Protein AF-A0A6A4JL79-F1 (afdb_monomer_lite)

Sequence (214 aa):
MTSKKFQVFIAAEESTDKKTTVVNLKRIRIYDEDVWYHIPEDFQKVSAYHSALAAMGPVKSALNAIKNRGQYRSVKVTVSQVIADTYLDKDENFEFGGVMLEEVVVGTESHPPDPKMAELALCLQRFKPPESVKDILEHFLVEKFSPKNRNVKAWCELFEKESSRFSLTGKGFDNRYHPEASCWNRVIKKATNNTEAESPQSSGEEAKNEQFGH

Foldseek 3Di:
DDWFKKKWKKFFAADPVSPDTFIFTQWMDGPPDPKIWGDPPVQGGCVPHVVVVCPAPQNVVQVVVPDDHGDMDITMDTDDPVSQVQQAPPVGFGDHPNRGTDIDDPPPDPDPQPVVNVVVVVVVLLQDADPDPVSCVVNQPQDDDDPVNLPPVVSVVSNVVSCVSNVVDDDPPDPPPDPDPPVVVVVVVVSVVVVPPDDDDDDDDDDDDDDDDD

Secondary structure (DSSP, 8-state):
---EEEEEEEEEEE-TTSSSEEEEEEEEEETT-S-EEEPPGGG-BHHHH-HHHHTSHHHHHHHHH--STT-EEEEEEEE-HHHHTTTB-TTS-BEETTEEPEEE-TT---PPPPHHHHHHHHHHHHTSPPSSHHHHHHH---PPP-TTS--HHHHHHHHHHHHHHTT--SS-S-GGG-S-HHHHHHHHHHHHHTTSS-PPPP------------

Organism: Apolygus lucorum (NCBI:txid248454)

pLDDT: mean 73.22, std 22.38, range [33.19, 97.94]

Radius of gyration: 32.76 Å; chains: 1; bounding box: 83×74×84 Å

Structure (mmCIF, N/CA/C/O backbone):
data_AF-A0A6A4JL79-F1
#
_entry.id   AF-A0A6A4JL79-F1
#
loop_
_atom_site.group_PDB
_atom_site.id
_atom_site.type_symbol
_atom_site.label_atom_id
_atom_site.label_alt_id
_atom_site.label_comp_id
_atom_site.label_asym_id
_atom_site.label_entity_id
_atom_site.label_seq_id
_atom_site.pdbx_PDB_ins_code
_atom_site.Cartn_x
_atom_site.Cartn_y
_atom_site.Cartn_z
_atom_site.occupancy
_atom_site.B_iso_or_equiv
_atom_site.auth_seq_id
_atom_site.auth_comp_id
_atom_site.auth_asym_id
_atom_site.auth_atom_id
_atom_site.pdbx_PDB_model_num
ATOM 1 N N . MET A 1 1 ? -6.624 -7.684 25.410 1.00 53.09 1 MET A N 1
ATOM 2 C CA . MET A 1 1 ? -6.872 -7.102 24.075 1.00 53.09 1 MET A CA 1
ATOM 3 C C . MET A 1 1 ? -5.645 -7.372 23.235 1.00 53.09 1 MET A C 1
ATOM 5 O O . MET A 1 1 ? -4.561 -6.962 23.633 1.00 53.09 1 MET A O 1
ATOM 9 N N . THR A 1 2 ? -5.793 -8.133 22.158 1.00 65.31 2 THR A N 1
ATOM 10 C CA . THR A 1 2 ? -4.673 -8.519 21.296 1.00 65.31 2 THR A CA 1
ATOM 11 C C . THR A 1 2 ? -4.441 -7.399 20.293 1.00 65.31 2 THR A C 1
ATOM 13 O O . THR A 1 2 ? -5.313 -7.092 19.489 1.00 65.31 2 THR A O 1
ATOM 16 N N . SER A 1 3 ? -3.294 -6.732 20.3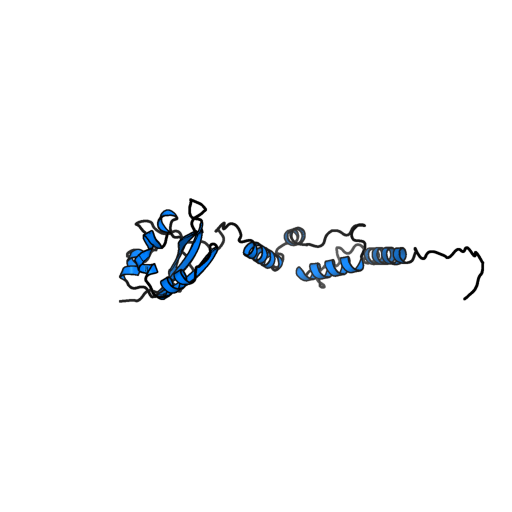67 1.00 80.62 3 SER A N 1
ATOM 17 C CA . SER A 1 3 ? -2.954 -5.667 19.423 1.00 80.62 3 SER A CA 1
ATOM 18 C C . SER A 1 3 ? -2.618 -6.283 18.065 1.00 80.62 3 SER A C 1
ATOM 20 O O . SER A 1 3 ? -1.648 -7.035 17.964 1.00 80.62 3 SER A O 1
ATOM 22 N N . LYS A 1 4 ? -3.384 -5.958 17.019 1.00 91.56 4 LYS A N 1
ATOM 23 C CA . LYS A 1 4 ? -3.090 -6.399 15.648 1.00 91.56 4 LYS A CA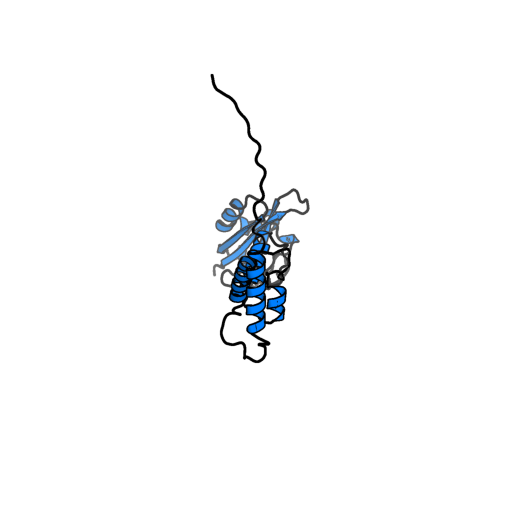 1
ATOM 24 C C . LYS A 1 4 ? -2.115 -5.435 14.971 1.00 91.56 4 LYS A C 1
ATOM 26 O O . LYS A 1 4 ? -2.085 -4.236 15.262 1.00 91.56 4 LYS A O 1
ATOM 31 N N . LYS A 1 5 ? -1.290 -5.962 14.068 1.00 96.00 5 LYS A N 1
ATOM 32 C CA . LYS A 1 5 ? -0.363 -5.177 13.247 1.00 96.00 5 LYS A CA 1
ATOM 33 C C . LYS A 1 5 ? -0.756 -5.318 11.793 1.00 96.00 5 LYS A C 1
ATOM 35 O O . LYS A 1 5 ? -0.761 -6.424 11.263 1.00 96.00 5 LYS A O 1
ATOM 40 N N . PHE A 1 6 ? -1.033 -4.192 11.158 1.00 97.00 6 PHE A N 1
ATOM 41 C CA . PHE A 1 6 ? -1.291 -4.136 9.732 1.00 97.00 6 PHE A CA 1
ATOM 42 C C . PHE A 1 6 ? -0.080 -3.591 8.992 1.00 97.00 6 PHE A C 1
ATOM 44 O O . PHE A 1 6 ? 0.724 -2.818 9.529 1.00 97.00 6 PHE A O 1
ATOM 51 N N . GLN A 1 7 ? 0.019 -3.976 7.729 1.00 97.19 7 GLN A N 1
ATOM 52 C CA . GLN A 1 7 ? 0.833 -3.291 6.748 1.00 97.19 7 GLN A CA 1
ATOM 53 C C . GLN A 1 7 ? -0.076 -2.734 5.663 1.00 97.19 7 GLN A C 1
ATOM 55 O O . GLN A 1 7 ? -0.946 -3.428 5.147 1.00 97.19 7 GLN A O 1
ATOM 60 N N . VAL A 1 8 ? 0.121 -1.462 5.339 1.00 97.06 8 VAL A N 1
ATOM 61 C CA . VAL A 1 8 ? -0.732 -0.723 4.408 1.00 97.06 8 VAL A CA 1
ATOM 62 C C . VAL A 1 8 ? 0.102 -0.129 3.290 1.00 97.06 8 VAL A C 1
ATOM 64 O O . VAL A 1 8 ? 1.198 0.381 3.534 1.00 97.06 8 VAL A O 1
ATOM 67 N N . PHE A 1 9 ? -0.420 -0.185 2.069 1.00 96.50 9 PHE A N 1
ATOM 68 C CA . PHE A 1 9 ? 0.184 0.432 0.897 1.00 96.50 9 PHE A CA 1
ATOM 69 C C . PHE A 1 9 ? -0.630 1.659 0.489 1.00 96.50 9 PHE A C 1
ATOM 71 O O . PHE A 1 9 ? -1.787 1.547 0.078 1.00 96.50 9 PHE A O 1
ATOM 78 N N . ILE A 1 10 ? -0.011 2.832 0.604 1.00 96.19 10 ILE A N 1
ATOM 79 C CA . ILE A 1 10 ? -0.605 4.122 0.246 1.00 96.19 10 ILE A CA 1
ATOM 80 C C . ILE A 1 10 ? 0.137 4.736 -0.940 1.00 96.19 10 ILE A C 1
ATOM 82 O O . ILE A 1 10 ? 1.368 4.748 -0.954 1.00 96.19 10 ILE A O 1
ATOM 86 N N . ALA A 1 11 ? -0.594 5.274 -1.912 1.00 94.81 11 ALA A N 1
ATOM 87 C CA . ALA A 1 11 ? -0.035 5.862 -3.128 1.00 94.81 11 ALA A CA 1
ATOM 88 C C . ALA A 1 11 ? -0.729 7.179 -3.491 1.00 94.81 11 ALA A C 1
ATOM 90 O O . ALA A 1 11 ? -1.933 7.326 -3.299 1.00 94.81 11 ALA A O 1
ATOM 91 N N . ALA A 1 12 ? 0.037 8.142 -4.006 1.00 92.62 12 ALA A N 1
ATOM 92 C CA . ALA A 1 12 ? -0.493 9.360 -4.607 1.00 92.62 12 ALA A CA 1
ATOM 93 C C . ALA A 1 12 ? -0.722 9.161 -6.108 1.00 92.62 12 ALA A C 1
ATOM 95 O O . ALA A 1 12 ? 0.235 9.016 -6.869 1.00 92.62 12 ALA A O 1
ATOM 96 N N . GLU A 1 13 ? -1.977 9.219 -6.535 1.00 89.31 13 GLU A N 1
ATOM 97 C CA . GLU A 1 13 ? -2.413 8.946 -7.906 1.00 89.31 13 GLU A CA 1
ATOM 98 C C . GLU A 1 13 ? -3.205 10.123 -8.486 1.00 89.31 13 GLU A C 1
ATOM 100 O O . GLU A 1 13 ? -3.527 11.100 -7.798 1.00 89.31 13 GLU A O 1
ATOM 105 N N . GLU A 1 14 ? -3.482 10.056 -9.787 1.00 85.94 14 GLU A N 1
ATOM 106 C CA . GLU A 1 14 ? -4.381 11.006 -10.436 1.00 85.94 14 GLU A CA 1
ATOM 107 C C . GLU A 1 14 ? -5.805 10.799 -9.933 1.00 85.94 14 GLU A C 1
ATOM 109 O O . GLU A 1 14 ? -6.279 9.673 -9.802 1.00 85.94 14 GLU A O 1
ATOM 114 N N . SER A 1 15 ? -6.501 11.900 -9.674 1.00 79.94 15 SER A N 1
ATOM 115 C CA . SER A 1 15 ? -7.950 11.861 -9.539 1.00 79.94 15 SER A CA 1
ATOM 116 C C . SER A 1 15 ? -8.603 11.700 -10.920 1.00 79.94 15 SER A C 1
ATOM 118 O O . SER A 1 15 ? -7.964 11.903 -11.955 1.00 79.94 15 SER A O 1
ATOM 120 N N . THR A 1 16 ? -9.900 11.393 -10.950 1.00 77.31 16 THR A N 1
ATOM 121 C CA . THR A 1 16 ? -10.698 11.299 -12.185 1.00 77.31 16 THR A CA 1
ATOM 122 C C . THR A 1 16 ? -10.633 12.566 -13.051 1.00 77.31 16 THR A C 1
ATOM 124 O O . THR A 1 16 ? -10.730 12.484 -14.274 1.00 77.31 16 THR A O 1
ATOM 127 N N . ASP A 1 17 ? -10.395 13.735 -12.448 1.00 77.75 17 ASP A N 1
ATOM 128 C CA . ASP A 1 17 ? -10.217 15.017 -13.146 1.00 77.75 17 ASP A CA 1
ATOM 129 C C . ASP A 1 17 ? -8.820 15.222 -13.781 1.00 77.75 17 ASP A C 1
ATOM 131 O O . ASP A 1 17 ? -8.584 16.263 -14.401 1.00 77.75 17 ASP A O 1
ATOM 135 N N . LYS A 1 18 ? -7.885 14.267 -13.613 1.00 74.75 18 LYS A N 1
ATOM 136 C CA . LYS A 1 18 ? -6.460 14.259 -14.033 1.00 74.75 18 LYS A CA 1
ATOM 137 C C . LYS A 1 18 ? -5.584 15.404 -13.495 1.00 74.75 18 LYS A C 1
ATOM 139 O O . LYS A 1 18 ? -4.351 15.325 -13.516 1.00 74.75 18 LYS A O 1
ATOM 144 N N . LYS A 1 19 ? -6.188 16.468 -12.970 1.00 73.75 19 LYS A N 1
ATOM 145 C CA . LYS A 1 19 ? -5.522 17.671 -12.452 1.00 73.75 19 LYS A CA 1
ATOM 146 C C . LYS A 1 19 ? -5.175 17.527 -10.980 1.00 73.75 19 LYS A C 1
ATOM 148 O O . LYS A 1 19 ? -4.090 17.921 -10.562 1.00 73.75 19 LYS A O 1
ATOM 153 N N . THR A 1 20 ? -6.064 16.921 -10.210 1.00 83.44 20 THR A N 1
ATOM 154 C CA . THR A 1 20 ? -5.888 16.738 -8.776 1.00 83.44 20 THR A CA 1
ATOM 155 C C . THR A 1 20 ? -5.069 15.483 -8.498 1.00 83.44 20 THR A C 1
ATOM 157 O O . THR A 1 20 ? -5.253 14.446 -9.132 1.00 83.44 20 THR A O 1
ATOM 160 N N . THR A 1 21 ? -4.144 15.569 -7.544 1.00 87.94 21 THR A N 1
ATOM 161 C CA . THR A 1 21 ? -3.464 14.392 -6.989 1.00 87.94 21 THR A CA 1
ATOM 162 C C . THR A 1 21 ? -4.183 13.981 -5.713 1.00 87.94 21 THR A C 1
ATOM 164 O O . THR A 1 21 ? -4.378 14.808 -4.822 1.00 87.94 21 THR A O 1
ATOM 167 N N . VAL A 1 22 ? -4.580 12.715 -5.622 1.00 92.56 22 VAL A N 1
ATOM 168 C CA . VAL A 1 22 ? -5.253 12.142 -4.450 1.00 92.56 22 VAL A CA 1
ATOM 169 C C . VAL A 1 22 ? -4.388 11.056 -3.833 1.00 92.56 22 VAL A C 1
ATOM 171 O O . VAL A 1 22 ? -3.650 10.375 -4.537 1.00 92.56 22 VAL A O 1
ATOM 174 N N . VAL A 1 23 ? -4.454 10.907 -2.510 1.00 95.50 23 VAL A N 1
ATOM 175 C CA . VAL A 1 23 ? -3.767 9.819 -1.810 1.00 95.50 23 VAL A CA 1
ATOM 176 C C . VAL A 1 23 ? -4.764 8.710 -1.512 1.00 95.50 23 VAL A C 1
ATOM 178 O O . VAL A 1 23 ? -5.787 8.941 -0.860 1.00 95.50 23 VAL A O 1
ATOM 181 N N . ASN A 1 24 ? -4.426 7.516 -1.981 1.00 96.06 24 ASN A N 1
ATOM 182 C CA . ASN A 1 24 ? -5.251 6.323 -1.960 1.00 96.06 24 ASN A CA 1
ATOM 183 C C . ASN A 1 24 ? -4.598 5.246 -1.089 1.00 96.06 24 ASN A C 1
ATOM 185 O O . ASN A 1 24 ? -3.384 5.042 -1.152 1.00 96.06 24 ASN A O 1
ATOM 189 N N . LEU A 1 25 ? -5.397 4.548 -0.285 1.00 97.06 25 LEU A N 1
ATOM 190 C CA . LEU A 1 25 ? -5.034 3.271 0.314 1.00 97.06 25 LEU A CA 1
ATOM 191 C C . LEU A 1 25 ? -5.371 2.199 -0.719 1.00 97.06 25 LEU A C 1
ATOM 193 O O . LEU A 1 25 ? -6.540 1.964 -0.994 1.00 97.06 25 LEU A O 1
ATOM 197 N N . LYS A 1 26 ? -4.355 1.589 -1.331 1.00 95.56 26 LYS A N 1
ATOM 198 C CA . LYS A 1 26 ? -4.575 0.607 -2.407 1.00 95.56 26 LYS A CA 1
ATOM 199 C C . LYS A 1 26 ? -4.745 -0.793 -1.849 1.00 95.56 26 LYS A C 1
ATOM 201 O O . LYS A 1 26 ? -5.554 -1.565 -2.347 1.00 95.56 26 LYS A O 1
ATOM 206 N N . ARG A 1 27 ? -3.925 -1.132 -0.850 1.00 95.44 27 ARG A N 1
ATOM 207 C CA . ARG A 1 27 ? -3.841 -2.491 -0.318 1.00 95.44 27 ARG A CA 1
ATOM 208 C C . ARG A 1 27 ? -3.580 -2.498 1.176 1.00 95.44 27 ARG A C 1
ATOM 210 O O . ARG A 1 27 ? -2.914 -1.603 1.711 1.00 95.44 27 ARG A O 1
ATOM 217 N N . ILE A 1 28 ? -4.057 -3.549 1.820 1.00 96.88 28 ILE A N 1
ATOM 218 C CA . ILE A 1 28 ? -3.882 -3.811 3.244 1.00 96.88 28 ILE A CA 1
ATOM 219 C C . ILE A 1 28 ? -3.562 -5.289 3.465 1.00 96.88 28 ILE A C 1
ATOM 221 O O . ILE A 1 28 ? -3.950 -6.138 2.667 1.00 96.88 28 ILE A O 1
ATOM 225 N N . ARG A 1 29 ? -2.819 -5.586 4.528 1.00 94.81 29 ARG A N 1
ATOM 226 C CA . ARG A 1 29 ? -2.600 -6.947 5.014 1.00 94.81 29 ARG A CA 1
ATOM 227 C C . ARG A 1 29 ? -2.322 -6.976 6.505 1.00 94.81 29 ARG A C 1
ATOM 229 O O . ARG A 1 29 ? -1.938 -5.957 7.093 1.00 94.81 29 ARG A O 1
ATOM 236 N N . ILE A 1 30 ? -2.409 -8.162 7.093 1.00 94.06 30 ILE A N 1
ATOM 237 C CA . ILE A 1 30 ? -1.772 -8.447 8.377 1.00 94.06 30 ILE A CA 1
ATOM 238 C C . ILE A 1 30 ? -0.253 -8.480 8.153 1.00 94.06 30 ILE A C 1
ATOM 240 O O . ILE A 1 30 ? 0.238 -8.981 7.148 1.00 94.06 30 ILE A O 1
ATOM 244 N N . TYR A 1 31 ? 0.506 -7.849 9.051 1.00 89.81 31 TYR A N 1
ATOM 245 C CA . TYR A 1 31 ? 1.923 -7.542 8.820 1.00 89.81 31 TYR A CA 1
ATOM 246 C C . TYR A 1 31 ? 2.807 -8.776 8.553 1.00 89.81 31 TYR A C 1
ATOM 248 O O . TYR A 1 31 ? 3.712 -8.690 7.722 1.00 89.81 31 TYR A O 1
ATOM 256 N N . ASP A 1 32 ? 2.535 -9.885 9.239 1.00 85.69 32 ASP A N 1
ATOM 257 C CA . ASP A 1 32 ? 3.320 -11.124 9.160 1.00 85.69 32 ASP A CA 1
ATOM 258 C C . ASP A 1 32 ? 2.736 -12.145 8.161 1.00 85.69 32 ASP A C 1
ATOM 260 O O . ASP A 1 32 ? 3.210 -13.275 8.089 1.00 85.69 32 ASP A O 1
ATOM 264 N N . GLU A 1 33 ? 1.730 -11.748 7.377 1.00 87.00 33 GLU A N 1
ATOM 265 C CA . GLU A 1 33 ? 1.129 -12.577 6.330 1.00 87.00 33 GLU A CA 1
ATOM 266 C C . GLU A 1 33 ? 1.598 -12.147 4.937 1.00 87.00 33 GLU A C 1
ATOM 268 O O . GLU A 1 33 ? 1.904 -10.978 4.673 1.00 87.00 33 GLU A O 1
ATOM 273 N N . ASP A 1 34 ? 1.639 -13.104 4.012 1.00 83.50 34 ASP A N 1
ATOM 274 C CA . ASP A 1 34 ? 2.090 -12.860 2.640 1.00 83.50 34 ASP A CA 1
ATOM 275 C C . ASP A 1 34 ? 0.973 -12.355 1.719 1.00 83.50 34 ASP A C 1
ATOM 277 O O . ASP A 1 34 ? 1.253 -11.738 0.688 1.00 83.50 34 ASP A O 1
ATOM 281 N N . VAL A 1 35 ? -0.285 -12.550 2.116 1.00 88.38 35 VAL A N 1
ATOM 282 C CA . VAL A 1 35 ? -1.461 -12.193 1.320 1.00 88.38 35 VAL A CA 1
ATOM 283 C C . VAL A 1 35 ? -1.773 -10.708 1.479 1.00 88.38 35 VAL A C 1
ATOM 285 O O . VAL A 1 35 ? -1.862 -10.182 2.587 1.00 88.38 35 VAL A O 1
ATOM 288 N N . TRP A 1 36 ? -1.929 -10.017 0.353 1.00 93.25 36 TRP A N 1
ATOM 289 C CA . TRP A 1 36 ? -2.421 -8.643 0.304 1.00 93.25 36 TRP A CA 1
ATOM 290 C C . TRP A 1 36 ? -3.872 -8.629 -0.140 1.00 93.25 36 TRP A C 1
ATOM 292 O O . TRP A 1 36 ? -4.261 -9.446 -0.961 1.00 93.25 36 TRP A O 1
ATOM 302 N N . TYR A 1 37 ? -4.631 -7.651 0.335 1.00 95.31 37 TYR A N 1
ATOM 303 C CA . TYR A 1 37 ? -6.025 -7.460 -0.039 1.00 95.31 37 TYR A CA 1
ATOM 304 C C . TYR A 1 37 ? -6.212 -6.098 -0.696 1.00 95.31 37 TYR A C 1
ATOM 306 O O . TYR A 1 37 ? -5.662 -5.095 -0.223 1.00 95.31 37 TYR A O 1
ATOM 314 N N . HIS A 1 38 ? -6.961 -6.062 -1.795 1.00 95.44 38 HIS A N 1
ATOM 315 C CA . HIS A 1 38 ? -7.230 -4.849 -2.558 1.00 95.44 38 HIS A CA 1
ATOM 316 C C . HIS A 1 38 ? -8.377 -4.046 -1.927 1.00 95.44 38 HIS A C 1
ATOM 318 O O . HIS A 1 38 ? -9.445 -4.583 -1.643 1.00 95.44 38 HIS A O 1
ATOM 324 N N . ILE A 1 39 ? -8.178 -2.738 -1.732 1.00 95.69 39 ILE A N 1
ATOM 325 C CA . ILE A 1 39 ? -9.256 -1.831 -1.312 1.00 95.69 39 ILE A CA 1
ATOM 326 C C . ILE A 1 39 ? -10.089 -1.461 -2.550 1.00 95.69 39 ILE A C 1
ATOM 328 O O . ILE A 1 39 ? -9.499 -0.978 -3.519 1.00 95.69 39 ILE A O 1
A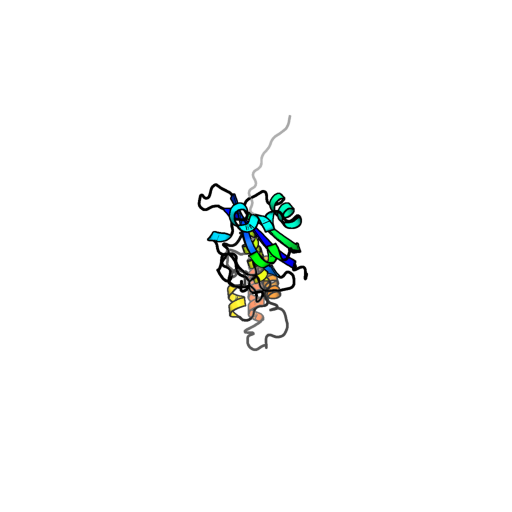TOM 332 N N . PRO A 1 40 ? -11.427 -1.623 -2.561 1.00 93.19 40 PRO A N 1
ATOM 333 C CA . PRO A 1 40 ? -12.240 -1.337 -3.743 1.00 93.19 40 PRO A CA 1
ATOM 334 C C . PRO A 1 40 ? -12.092 0.126 -4.170 1.00 93.19 40 PRO A C 1
ATOM 336 O O . PRO A 1 40 ? -11.982 0.998 -3.308 1.00 93.19 40 PRO A O 1
ATOM 339 N N . GLU A 1 41 ? -12.082 0.399 -5.480 1.00 90.56 41 GLU A N 1
ATOM 340 C CA . GLU A 1 41 ? -11.757 1.726 -6.042 1.00 90.56 41 GLU A CA 1
ATOM 341 C C . GLU A 1 41 ? -12.566 2.865 -5.407 1.00 90.56 41 GLU A C 1
ATOM 343 O O . GLU A 1 41 ? -11.996 3.890 -5.024 1.00 90.56 41 GLU A O 1
ATOM 348 N N . ASP A 1 42 ? -13.862 2.633 -5.193 1.00 90.88 42 ASP A N 1
ATOM 349 C CA . ASP A 1 42 ? -14.793 3.589 -4.587 1.00 90.88 42 ASP A CA 1
ATOM 350 C C . ASP A 1 42 ? -14.434 3.967 -3.144 1.00 90.88 42 ASP A C 1
ATOM 352 O O . ASP A 1 42 ? -14.844 5.019 -2.659 1.00 90.88 42 ASP A O 1
ATOM 356 N N . PHE A 1 43 ? -13.637 3.142 -2.461 1.00 94.12 43 PHE A N 1
ATOM 357 C CA . PHE A 1 43 ? -13.264 3.318 -1.062 1.00 94.12 43 PHE A CA 1
ATOM 358 C C . PHE A 1 43 ? -11.798 3.699 -0.851 1.00 94.12 43 PHE A C 1
ATOM 360 O O . PHE A 1 43 ? -11.417 3.988 0.275 1.00 94.12 43 PHE A O 1
ATOM 367 N N . GLN A 1 44 ? -10.964 3.779 -1.893 1.00 95.06 44 GLN A N 1
ATOM 368 C CA . GLN A 1 44 ? -9.513 3.955 -1.711 1.00 95.06 44 GLN A CA 1
ATOM 369 C C . GLN A 1 44 ? -9.109 5.316 -1.128 1.00 95.06 44 GLN A C 1
ATOM 371 O O . GLN A 1 44 ? -8.050 5.445 -0.506 1.00 95.06 44 GLN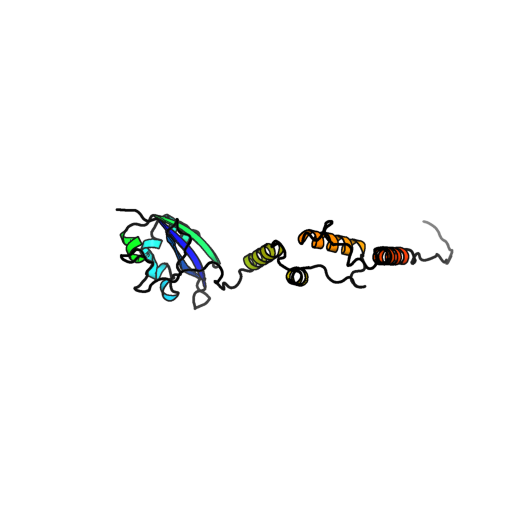 A O 1
ATOM 376 N N . LYS A 1 45 ? -9.905 6.369 -1.347 1.00 95.38 45 LYS A N 1
ATOM 377 C CA . LYS A 1 45 ? -9.511 7.744 -1.010 1.00 95.38 45 LYS A CA 1
ATOM 378 C C . LYS A 1 45 ? -9.325 7.915 0.500 1.00 95.38 45 LYS A C 1
ATOM 380 O O . LYS A 1 45 ? -10.293 7.997 1.260 1.00 95.38 45 LYS A O 1
ATOM 385 N N . VAL A 1 46 ? -8.073 8.090 0.935 1.00 96.25 46 VAL A N 1
ATOM 386 C CA . VAL A 1 46 ? -7.698 8.112 2.363 1.00 96.25 46 VAL A CA 1
ATOM 387 C C . VAL A 1 46 ? -8.460 9.179 3.141 1.00 96.25 46 VAL A C 1
ATOM 389 O O . VAL A 1 46 ? -8.947 8.918 4.238 1.00 96.25 46 VAL A O 1
ATOM 392 N N . SER A 1 47 ? -8.595 10.376 2.565 1.00 94.00 47 SER A N 1
ATOM 393 C CA . SER A 1 47 ? -9.261 11.503 3.223 1.00 94.00 47 SER A CA 1
ATOM 394 C C . SER A 1 47 ? -10.761 11.291 3.439 1.00 94.00 47 SER A C 1
ATOM 396 O O . SER A 1 47 ? -11.339 11.982 4.270 1.00 94.00 47 SER A O 1
ATOM 398 N N . ALA A 1 48 ? -11.393 10.409 2.659 1.00 94.56 48 ALA A N 1
ATOM 399 C CA . ALA A 1 48 ? -12.832 10.167 2.711 1.00 94.56 48 ALA A CA 1
ATOM 400 C C . ALA A 1 48 ? -13.173 8.946 3.577 1.00 94.56 48 ALA A C 1
ATOM 402 O O . ALA A 1 48 ? -14.088 9.025 4.389 1.00 94.56 48 ALA A O 1
ATOM 403 N N . TYR A 1 49 ? -12.412 7.855 3.446 1.00 96.62 49 TYR A N 1
ATOM 404 C CA . TYR A 1 49 ? -12.809 6.554 3.999 1.00 96.62 49 TYR A CA 1
ATOM 405 C C . TYR A 1 49 ? -11.901 6.035 5.116 1.00 96.62 49 TYR A C 1
ATOM 407 O O . TYR A 1 49 ? -12.338 5.251 5.952 1.00 96.62 49 TYR A O 1
ATOM 415 N N . HIS A 1 50 ? -10.650 6.498 5.197 1.00 96.88 50 HIS A N 1
ATOM 416 C CA . HIS A 1 50 ? -9.640 5.905 6.082 1.00 96.88 50 HIS A CA 1
ATOM 417 C C . HIS A 1 50 ? -9.108 6.893 7.131 1.00 96.88 50 HIS A C 1
ATOM 419 O O . HIS A 1 50 ? -7.942 6.830 7.519 1.00 96.88 50 HIS A O 1
ATOM 425 N N . SER A 1 51 ? -9.951 7.814 7.611 1.00 95.19 51 SER A N 1
ATOM 426 C CA . SER A 1 51 ? -9.556 8.909 8.514 1.00 95.19 51 SER A CA 1
ATOM 427 C C . SER A 1 51 ? -8.960 8.428 9.846 1.00 95.19 51 SER A C 1
ATOM 429 O O . SER A 1 51 ? -7.937 8.956 10.286 1.00 95.19 51 SER A O 1
ATOM 431 N N . ALA A 1 52 ? -9.540 7.390 10.457 1.00 95.44 52 ALA A N 1
ATOM 432 C CA . ALA A 1 52 ? -9.040 6.808 11.704 1.00 95.44 52 ALA A CA 1
ATOM 433 C C . ALA A 1 52 ? -7.635 6.205 11.534 1.00 95.44 52 ALA A C 1
ATOM 435 O O . ALA A 1 52 ? -6.741 6.453 12.343 1.00 95.44 52 ALA A O 1
ATOM 436 N N . LEU A 1 53 ? -7.412 5.478 10.435 1.00 96.56 53 LEU A N 1
ATOM 437 C CA . LEU A 1 53 ? -6.106 4.921 10.087 1.00 96.56 53 LEU A CA 1
ATOM 438 C C . LEU A 1 53 ? -5.103 6.033 9.731 1.00 96.56 53 LEU A C 1
ATOM 440 O O . LEU A 1 53 ? -3.953 5.984 10.160 1.00 96.56 53 LEU A O 1
ATOM 444 N N . ALA A 1 54 ? -5.538 7.066 9.005 1.00 96.69 54 ALA A N 1
ATOM 445 C CA . ALA A 1 54 ? -4.720 8.213 8.610 1.00 96.69 54 ALA A CA 1
ATOM 446 C C . ALA A 1 54 ? -4.224 9.047 9.802 1.00 96.69 54 ALA A C 1
ATOM 448 O O . ALA A 1 54 ? -3.156 9.658 9.729 1.00 96.69 54 ALA A O 1
ATOM 449 N N . ALA A 1 55 ? -4.975 9.066 10.904 1.00 96.44 55 ALA A N 1
ATOM 450 C CA . ALA A 1 55 ? -4.595 9.762 12.129 1.00 96.44 55 ALA A CA 1
ATOM 451 C C . ALA A 1 55 ? -3.468 9.055 12.907 1.00 96.44 55 ALA A C 1
ATOM 453 O O . ALA A 1 55 ? -2.812 9.686 13.741 1.00 96.44 55 ALA A O 1
ATOM 454 N N . MET A 1 56 ? -3.205 7.774 12.626 1.00 96.69 56 MET A N 1
ATOM 455 C CA . MET A 1 56 ? -2.164 6.991 13.295 1.00 96.69 56 MET A CA 1
ATOM 456 C C . MET A 1 56 ? -0.774 7.551 12.985 1.00 96.69 56 MET A C 1
ATOM 458 O O . MET A 1 56 ? -0.448 7.791 11.827 1.00 96.69 56 MET A O 1
ATOM 462 N N . GLY A 1 57 ? 0.084 7.702 13.999 1.00 97.56 57 GLY A N 1
ATOM 463 C CA . GLY A 1 57 ? 1.403 8.344 13.871 1.00 97.56 57 GLY A CA 1
ATOM 464 C C . GLY A 1 57 ? 2.247 7.884 12.665 1.00 97.56 57 GLY A C 1
ATOM 465 O O . GLY A 1 57 ? 2.654 8.737 11.871 1.00 97.56 57 GLY A O 1
ATOM 466 N N . PRO A 1 58 ? 2.477 6.568 12.468 1.00 97.19 58 PRO A N 1
ATOM 467 C CA . PRO A 1 58 ? 3.227 6.062 11.315 1.00 97.19 58 PRO A CA 1
ATOM 468 C C . PRO A 1 58 ? 2.573 6.395 9.968 1.00 97.19 58 PRO A C 1
ATOM 470 O O . PRO A 1 58 ? 3.259 6.806 9.033 1.00 97.19 58 PRO A O 1
ATOM 473 N N . VAL A 1 59 ? 1.246 6.264 9.876 1.00 97.56 59 VAL A N 1
ATOM 474 C CA . VAL A 1 59 ? 0.484 6.529 8.645 1.00 97.56 59 VAL A CA 1
ATOM 475 C C . VAL A 1 59 ? 0.471 8.026 8.348 1.00 97.56 59 VAL A C 1
ATOM 477 O O . VAL A 1 59 ? 0.802 8.428 7.239 1.00 97.56 59 VAL A O 1
ATOM 480 N N . LYS A 1 60 ? 0.210 8.868 9.351 1.00 97.81 60 LYS A N 1
ATOM 481 C CA . LYS A 1 60 ? 0.278 10.331 9.257 1.00 97.81 60 LYS A CA 1
ATOM 482 C C . LYS A 1 60 ? 1.651 10.811 8.789 1.00 97.81 60 LYS A C 1
ATOM 484 O O . LYS A 1 60 ? 1.740 11.678 7.924 1.00 97.81 60 LYS A O 1
ATOM 489 N N . SER A 1 61 ? 2.725 10.238 9.332 1.00 97.94 61 SER A N 1
ATOM 490 C CA . SER A 1 61 ? 4.095 10.536 8.900 1.00 97.94 61 SER A CA 1
ATOM 491 C C . SER A 1 61 ? 4.316 10.166 7.429 1.00 97.94 61 SER A C 1
ATOM 493 O O . SER A 1 61 ? 4.847 10.963 6.656 1.00 97.94 61 SER A O 1
ATOM 495 N N . ALA A 1 62 ? 3.838 8.993 7.010 1.00 96.88 62 ALA A N 1
ATOM 496 C CA . ALA A 1 62 ? 3.941 8.549 5.627 1.00 96.88 62 ALA A CA 1
ATOM 497 C C . ALA A 1 62 ? 3.125 9.422 4.659 1.00 96.88 62 ALA A C 1
ATOM 499 O O . ALA A 1 62 ? 3.647 9.802 3.613 1.00 96.88 62 ALA A O 1
ATOM 500 N N . LEU A 1 63 ? 1.901 9.811 5.030 1.00 96.62 63 LEU A N 1
ATOM 501 C CA . LEU A 1 63 ? 1.078 10.763 4.278 1.00 96.62 63 LEU A CA 1
ATOM 502 C C . LEU A 1 63 ? 1.788 12.112 4.131 1.00 96.62 63 LEU A C 1
ATOM 504 O O . LEU A 1 63 ? 1.857 12.659 3.036 1.00 96.62 63 LEU A O 1
ATOM 508 N N . ASN A 1 64 ? 2.402 12.613 5.205 1.00 96.56 64 ASN A N 1
ATOM 509 C CA . ASN A 1 64 ? 3.188 13.842 5.153 1.00 96.56 64 ASN A CA 1
ATOM 510 C C . ASN A 1 64 ? 4.425 13.720 4.252 1.00 96.56 64 ASN A C 1
ATOM 512 O O . ASN A 1 64 ? 4.862 14.730 3.704 1.00 96.56 64 ASN A O 1
ATOM 516 N N . ALA A 1 65 ? 5.002 12.527 4.104 1.00 94.69 65 ALA A N 1
ATOM 517 C CA . ALA A 1 65 ? 6.169 12.280 3.258 1.00 94.69 65 ALA A CA 1
ATOM 518 C C . ALA A 1 65 ? 5.825 12.110 1.765 1.00 94.69 65 ALA A C 1
ATOM 520 O O . ALA A 1 65 ? 6.720 12.224 0.925 1.00 94.69 65 ALA A O 1
ATOM 521 N N . ILE A 1 66 ? 4.563 11.837 1.430 1.00 92.69 66 ILE A N 1
ATOM 522 C CA . ILE A 1 66 ? 4.066 11.776 0.054 1.00 92.69 66 ILE A CA 1
ATOM 523 C C . ILE A 1 66 ? 3.749 13.207 -0.391 1.00 92.69 66 ILE A C 1
ATOM 525 O O . ILE A 1 66 ? 2.782 13.818 0.055 1.00 92.69 66 ILE A O 1
ATOM 529 N N . LYS A 1 67 ? 4.609 13.770 -1.241 1.00 88.81 67 LYS A N 1
ATOM 530 C CA . LYS A 1 67 ? 4.489 15.151 -1.739 1.00 88.81 67 LYS A CA 1
ATOM 531 C C . LYS A 1 67 ? 4.062 15.222 -3.196 1.00 88.81 67 LYS A C 1
ATOM 533 O O . LYS A 1 67 ? 3.389 16.170 -3.583 1.00 88.81 67 LYS A O 1
ATOM 538 N N . ASN A 1 68 ? 4.449 14.222 -3.983 1.00 87.75 68 ASN A N 1
ATOM 539 C CA . ASN A 1 68 ? 4.271 14.224 -5.429 1.00 87.75 68 ASN A CA 1
ATOM 540 C C . ASN A 1 68 ? 3.462 13.012 -5.889 1.00 87.75 68 ASN A C 1
ATOM 542 O O . ASN A 1 68 ? 3.522 11.939 -5.285 1.00 87.75 68 ASN A O 1
ATOM 546 N N . ARG A 1 69 ? 2.761 13.186 -7.010 1.00 88.88 69 ARG A N 1
ATOM 547 C CA . ARG A 1 69 ? 2.115 12.104 -7.763 1.00 88.88 69 ARG A CA 1
ATOM 548 C C . ARG A 1 69 ? 3.129 11.004 -8.100 1.00 88.88 69 ARG A C 1
ATOM 550 O O . ARG A 1 69 ? 4.292 11.298 -8.374 1.00 88.88 69 ARG A O 1
ATOM 557 N N . GLY A 1 70 ? 2.691 9.750 -8.044 1.00 85.50 70 GLY A N 1
ATOM 558 C CA . GLY A 1 70 ? 3.522 8.563 -8.253 1.00 85.50 70 GLY A CA 1
ATOM 559 C C . GLY A 1 70 ? 4.331 8.132 -7.025 1.00 85.50 70 GLY A C 1
ATOM 560 O O . GLY A 1 70 ? 4.921 7.055 -7.026 1.00 85.50 70 GLY A O 1
ATOM 561 N N . GLN A 1 71 ? 4.365 8.927 -5.950 1.00 90.69 71 GLN A N 1
ATOM 562 C CA . GLN A 1 71 ? 5.001 8.496 -4.706 1.00 90.69 71 GLN A CA 1
ATOM 563 C C . GLN A 1 71 ? 4.079 7.576 -3.908 1.00 90.69 71 GLN A C 1
ATOM 565 O O . GLN A 1 71 ? 2.878 7.812 -3.801 1.00 90.69 71 GLN A O 1
ATOM 570 N N . TYR A 1 72 ? 4.676 6.573 -3.272 1.00 95.69 72 TYR A N 1
ATOM 571 C CA . TYR A 1 72 ? 3.971 5.617 -2.425 1.00 95.69 72 TYR A CA 1
ATOM 572 C C . TYR A 1 72 ? 4.756 5.314 -1.150 1.00 95.69 72 TYR A C 1
ATOM 574 O O . TYR A 1 72 ? 5.962 5.569 -1.061 1.00 95.69 72 TYR A O 1
ATOM 582 N N . ARG A 1 73 ? 4.083 4.760 -0.143 1.00 95.50 73 ARG A N 1
ATOM 583 C CA . ARG A 1 73 ? 4.706 4.229 1.072 1.00 95.50 73 ARG A CA 1
ATOM 584 C C . ARG A 1 73 ? 4.025 2.932 1.478 1.00 95.50 73 ARG A C 1
ATOM 586 O O . ARG A 1 73 ? 2.806 2.817 1.437 1.00 95.50 73 ARG A O 1
ATOM 593 N N . SER A 1 74 ? 4.841 1.990 1.933 1.00 94.88 74 SER A N 1
ATOM 594 C CA . SER A 1 74 ? 4.381 0.810 2.652 1.00 94.88 74 SER A CA 1
ATOM 595 C C . SER A 1 74 ? 4.642 1.028 4.139 1.00 94.88 74 SER A C 1
ATOM 597 O O . SER A 1 74 ? 5.796 1.170 4.547 1.00 94.88 74 SER A O 1
ATOM 599 N N . VAL A 1 75 ? 3.587 1.072 4.945 1.00 95.88 75 VAL A N 1
ATOM 600 C CA . VAL A 1 75 ? 3.651 1.471 6.356 1.00 95.88 75 VAL A CA 1
ATOM 601 C C . VAL A 1 75 ? 3.220 0.315 7.236 1.00 95.88 75 VAL A C 1
ATOM 603 O O . VAL A 1 75 ? 2.177 -0.286 7.006 1.00 95.88 75 VAL A O 1
ATOM 606 N N . LYS A 1 76 ? 4.012 0.029 8.266 1.00 97.50 76 LYS A N 1
ATOM 607 C CA . LYS A 1 76 ? 3.662 -0.920 9.325 1.00 97.50 76 LYS A CA 1
ATOM 608 C C . LYS A 1 76 ? 3.031 -0.137 10.467 1.00 97.50 76 LYS A C 1
ATOM 610 O O . LYS A 1 76 ? 3.592 0.874 10.896 1.00 97.50 76 LYS A O 1
ATOM 615 N N . VAL A 1 77 ? 1.880 -0.581 10.953 1.00 96.69 77 VAL A N 1
ATOM 616 C CA . VAL A 1 77 ? 1.144 0.117 12.007 1.00 96.69 77 VAL A CA 1
ATOM 617 C C . VAL A 1 77 ? 0.475 -0.882 12.942 1.00 96.69 77 VAL A C 1
ATOM 619 O O . VAL A 1 77 ? -0.219 -1.797 12.511 1.00 96.69 77 VAL A O 1
ATOM 622 N N . THR A 1 78 ? 0.690 -0.703 14.242 1.00 97.19 78 THR A N 1
ATOM 623 C CA . THR A 1 78 ? -0.092 -1.396 15.270 1.00 97.19 78 THR A CA 1
ATOM 624 C C . THR A 1 78 ? -1.426 -0.677 15.409 1.00 97.19 78 THR A C 1
ATOM 626 O O . THR A 1 78 ? -1.436 0.523 15.686 1.00 97.19 78 THR A O 1
ATOM 629 N N . VAL A 1 79 ? -2.532 -1.387 15.211 1.00 95.25 79 VAL A N 1
ATOM 630 C CA . VAL A 1 79 ? -3.888 -0.827 15.250 1.00 95.25 79 VAL A CA 1
ATOM 631 C C . VAL A 1 79 ? -4.596 -1.199 16.551 1.00 95.25 79 VAL A C 1
ATOM 633 O O . VAL A 1 79 ? -4.327 -2.242 17.151 1.00 95.25 79 VAL A O 1
ATOM 636 N N . SER A 1 80 ? -5.491 -0.323 17.011 1.00 94.06 80 SER A N 1
ATOM 637 C CA . SER A 1 80 ? -6.428 -0.657 18.086 1.00 94.06 80 SER A CA 1
ATOM 638 C C . SER A 1 80 ? -7.512 -1.602 17.566 1.00 94.06 80 SER A C 1
ATOM 640 O O . SER A 1 80 ? -7.745 -1.661 16.359 1.00 94.06 80 SER A O 1
ATOM 642 N N . GLN A 1 81 ? -8.215 -2.287 18.473 1.00 91.81 81 GLN A N 1
ATOM 643 C CA . GLN A 1 81 ? -9.330 -3.161 18.095 1.00 91.81 81 GLN A CA 1
ATOM 644 C C . GLN A 1 81 ? -10.390 -2.403 17.283 1.00 91.81 81 GLN A C 1
ATOM 646 O O . GLN A 1 81 ? -10.778 -2.861 16.225 1.00 91.81 81 GLN A O 1
ATOM 651 N N . VAL A 1 82 ? -10.737 -1.178 17.693 1.00 92.44 82 VAL A N 1
ATOM 652 C CA . VAL A 1 82 ? -11.717 -0.332 16.987 1.00 92.44 82 VAL A CA 1
ATOM 653 C C . VAL A 1 82 ? -11.331 -0.078 15.524 1.00 92.44 82 VAL A C 1
ATOM 655 O O . VAL A 1 82 ? -12.188 -0.080 14.648 1.00 92.44 82 VAL A O 1
ATOM 658 N N . ILE A 1 83 ? -10.041 0.150 15.244 1.00 94.50 83 ILE A N 1
ATOM 659 C CA . ILE A 1 83 ? -9.572 0.323 13.863 1.00 94.50 83 ILE A CA 1
ATOM 660 C C . ILE A 1 83 ? -9.551 -1.028 13.146 1.00 94.50 83 ILE A C 1
ATOM 662 O O . ILE A 1 83 ? -9.920 -1.081 11.981 1.00 94.50 83 ILE A O 1
ATOM 666 N N . ALA A 1 84 ? -9.136 -2.104 13.817 1.00 95.12 84 ALA A N 1
ATOM 667 C CA . ALA A 1 84 ? -9.130 -3.443 13.236 1.00 95.12 84 ALA A CA 1
ATOM 668 C C . ALA A 1 84 ? -10.537 -3.883 12.797 1.00 95.12 84 ALA A C 1
ATOM 670 O O . ALA A 1 84 ? -10.686 -4.307 11.660 1.00 95.12 84 ALA A O 1
ATOM 671 N N . ASP A 1 85 ? -11.557 -3.655 13.628 1.00 94.25 85 ASP A N 1
ATOM 672 C CA . ASP A 1 85 ? -12.971 -3.971 13.360 1.00 94.25 85 ASP A CA 1
ATOM 673 C C . ASP A 1 85 ? -13.556 -3.179 12.173 1.00 94.25 85 ASP A C 1
ATOM 675 O O . ASP A 1 85 ? -14.654 -3.459 11.709 1.00 94.25 85 ASP A O 1
ATOM 679 N N . THR A 1 86 ? -12.847 -2.153 11.684 1.00 95.00 86 THR A N 1
ATOM 680 C CA . THR A 1 86 ? -13.233 -1.424 10.463 1.00 95.00 86 THR A CA 1
ATOM 681 C C . THR A 1 86 ? -12.798 -2.156 9.187 1.00 95.00 86 THR A C 1
ATOM 683 O O . THR A 1 86 ? -13.344 -1.886 8.123 1.00 95.00 86 THR A O 1
ATOM 686 N N . TYR A 1 87 ? -11.785 -3.023 9.278 1.00 96.50 87 TYR A N 1
ATOM 687 C CA . TYR A 1 87 ? -11.193 -3.730 8.134 1.00 96.50 87 TYR A CA 1
ATOM 688 C C . TYR A 1 87 ? -11.322 -5.247 8.229 1.00 96.50 87 TYR A C 1
ATOM 690 O O . TYR A 1 87 ? -10.963 -5.930 7.277 1.00 96.50 87 TYR A O 1
ATOM 698 N N . LEU A 1 88 ? -11.742 -5.768 9.379 1.00 95.62 88 LEU A N 1
ATOM 699 C CA . LEU A 1 88 ? -11.878 -7.189 9.640 1.00 95.62 88 LEU A CA 1
ATOM 700 C C . LEU A 1 88 ? -13.300 -7.482 10.101 1.00 95.62 88 LEU A C 1
ATOM 702 O O . LEU A 1 88 ? -13.845 -6.752 10.932 1.00 95.62 88 LEU A O 1
ATOM 706 N N . ASP A 1 89 ? -13.868 -8.568 9.594 1.00 94.38 89 ASP A N 1
ATOM 707 C CA . ASP A 1 89 ? -15.101 -9.129 10.128 1.00 94.38 89 ASP A CA 1
ATOM 708 C C . ASP A 1 89 ? -14.850 -9.880 11.457 1.00 94.38 89 ASP A C 1
ATOM 710 O O . ASP A 1 89 ? -13.762 -9.856 12.043 1.00 94.38 89 ASP A O 1
ATOM 714 N N . LYS A 1 90 ? -15.887 -10.553 11.967 1.00 92.75 90 LYS A N 1
ATOM 715 C CA . LYS A 1 90 ? -15.814 -11.318 13.225 1.00 92.75 90 LYS A CA 1
ATOM 716 C C . LYS A 1 90 ? -14.922 -12.558 13.138 1.00 92.75 90 LYS A C 1
ATOM 718 O O . LYS A 1 90 ? -14.473 -13.030 14.180 1.00 92.75 90 LYS A O 1
ATOM 723 N N . ASP A 1 91 ? -14.708 -13.065 11.931 1.00 93.38 91 ASP A N 1
ATOM 724 C CA . ASP A 1 91 ? -13.931 -14.264 11.625 1.00 93.38 91 ASP A CA 1
ATOM 725 C C . ASP A 1 91 ? -12.516 -13.907 11.123 1.00 93.38 91 ASP A C 1
ATOM 727 O O . ASP A 1 91 ? -11.754 -14.780 10.719 1.00 93.38 91 ASP A O 1
ATOM 731 N N . GLU A 1 92 ? -12.142 -12.626 11.225 1.00 91.69 92 GLU A N 1
ATOM 732 C CA . GLU A 1 92 ? -10.859 -12.051 10.818 1.00 91.69 92 GLU A CA 1
ATOM 733 C C . GLU A 1 92 ? -10.598 -12.042 9.301 1.00 91.69 92 GLU A C 1
ATOM 735 O O . GLU A 1 92 ? -9.448 -11.910 8.877 1.00 91.69 92 GLU A O 1
ATOM 740 N N . ASN A 1 93 ? -11.648 -12.093 8.478 1.00 94.62 93 ASN A N 1
ATOM 741 C CA . ASN A 1 93 ? -11.536 -11.846 7.041 1.00 94.62 93 ASN A CA 1
ATOM 742 C C . ASN A 1 93 ? -11.509 -10.347 6.755 1.00 94.62 93 ASN A C 1
ATOM 744 O O . ASN A 1 93 ? -12.186 -9.561 7.421 1.00 94.62 93 ASN A O 1
ATOM 748 N N . PHE A 1 94 ? -10.767 -9.945 5.724 1.00 95.69 94 PHE A N 1
ATOM 749 C CA . PHE A 1 94 ? -10.750 -8.551 5.307 1.00 95.69 94 PHE A CA 1
ATOM 750 C C . PHE A 1 94 ? -12.077 -8.142 4.656 1.00 95.69 94 PHE A C 1
ATOM 752 O O . PHE A 1 94 ? -12.444 -8.635 3.590 1.00 95.69 94 PHE A O 1
ATOM 759 N N . GLU A 1 95 ? -12.754 -7.177 5.272 1.00 95.50 95 GLU A N 1
ATOM 760 C CA . GLU A 1 95 ? -13.997 -6.573 4.793 1.00 95.50 95 GLU A CA 1
ATOM 761 C C . GLU A 1 95 ? -13.912 -5.053 4.954 1.00 95.50 95 GLU A C 1
ATOM 763 O O . GLU A 1 95 ? -13.416 -4.548 5.960 1.00 95.50 95 GLU A O 1
ATOM 768 N N . PHE A 1 96 ? -14.405 -4.296 3.975 1.00 94.50 96 PHE A N 1
ATOM 769 C CA . PHE A 1 96 ? -14.564 -2.853 4.119 1.00 94.50 96 PHE A CA 1
ATOM 770 C C . PHE A 1 96 ? -15.884 -2.395 3.506 1.00 94.50 96 PHE A C 1
ATOM 772 O O . PHE A 1 96 ? -16.192 -2.706 2.358 1.00 94.50 96 PHE A O 1
ATOM 779 N N . GLY A 1 97 ? -16.679 -1.644 4.271 1.00 87.62 97 GLY A N 1
ATOM 780 C CA . GLY A 1 97 ? -17.969 -1.134 3.795 1.00 87.62 97 GLY A CA 1
ATOM 781 C C . GLY A 1 97 ? -18.993 -2.228 3.462 1.00 87.62 97 GLY A C 1
ATOM 782 O O . GLY A 1 97 ? -19.831 -2.011 2.592 1.00 87.62 97 GLY A O 1
ATOM 783 N N . GLY A 1 98 ? -18.924 -3.392 4.123 1.00 89.31 98 GLY A N 1
ATOM 784 C CA . GLY A 1 98 ? -19.797 -4.539 3.846 1.00 89.31 98 GLY A CA 1
ATOM 785 C C . GLY A 1 98 ? -19.404 -5.347 2.606 1.00 89.31 98 GLY A C 1
ATOM 786 O O . GLY A 1 98 ? -20.202 -6.150 2.126 1.00 89.31 98 GLY A O 1
ATOM 787 N N . VAL A 1 99 ? -18.210 -5.108 2.054 1.00 91.25 99 VAL A N 1
ATOM 788 C CA . VAL A 1 99 ? -17.672 -5.820 0.890 1.00 91.25 99 VAL A CA 1
ATOM 789 C C . VAL A 1 99 ? -16.403 -6.558 1.301 1.00 91.25 99 VAL A C 1
ATOM 791 O O . VAL A 1 99 ? -15.461 -5.943 1.807 1.00 91.25 99 VAL A O 1
ATOM 794 N N . MET A 1 100 ? -16.377 -7.871 1.071 1.00 94.56 100 MET A N 1
ATOM 795 C CA . MET A 1 100 ? -15.191 -8.702 1.279 1.00 94.56 100 MET A CA 1
ATOM 796 C C . MET A 1 100 ? -14.090 -8.293 0.297 1.00 94.56 100 MET 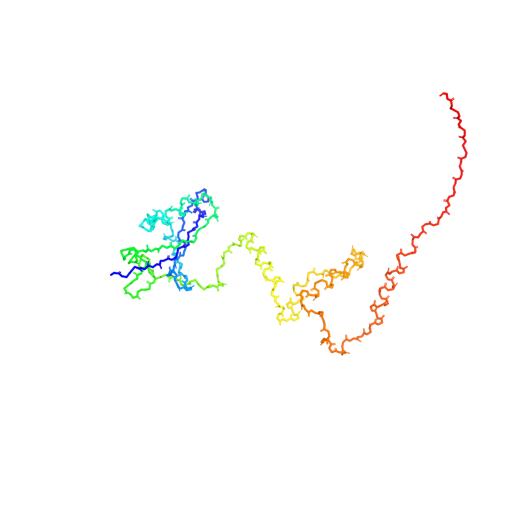A C 1
ATOM 798 O O . MET A 1 100 ? -14.356 -8.099 -0.891 1.00 94.56 100 MET A O 1
ATOM 802 N N . LEU A 1 101 ? -12.863 -8.144 0.789 1.00 95.50 101 LEU A N 1
ATOM 803 C CA . LEU A 1 101 ? -11.746 -7.695 -0.034 1.00 95.50 101 LEU A CA 1
ATOM 804 C C . LEU A 1 101 ? -11.158 -8.840 -0.861 1.00 95.50 101 LEU A C 1
ATOM 806 O O . LEU A 1 101 ? -11.050 -9.973 -0.398 1.00 95.50 101 LEU A O 1
ATOM 810 N N . GLU A 1 102 ? -10.728 -8.522 -2.080 1.00 93.06 102 GLU A N 1
ATOM 811 C CA . GLU A 1 102 ? -10.103 -9.490 -2.981 1.00 93.06 102 GLU A CA 1
ATOM 812 C C . GLU A 1 102 ? -8.619 -9.677 -2.652 1.00 93.06 102 GLU A C 1
ATOM 814 O O . GLU A 1 102 ? -7.884 -8.701 -2.463 1.00 93.06 102 GLU A O 1
ATOM 819 N N . GLU A 1 103 ? -8.169 -10.932 -2.627 1.00 91.75 103 GLU A N 1
ATOM 820 C CA . GLU A 1 103 ? -6.754 -11.267 -2.508 1.00 91.75 103 GLU A CA 1
ATOM 821 C C . GLU A 1 103 ? -5.973 -10.841 -3.755 1.00 91.75 103 GLU A C 1
ATOM 823 O O . GLU A 1 103 ? -6.352 -11.090 -4.901 1.00 91.75 103 GLU A O 1
ATOM 828 N N . VAL A 1 104 ? -4.810 -10.251 -3.526 1.00 84.75 104 VAL A N 1
ATOM 829 C CA . VAL A 1 104 ? -3.854 -9.896 -4.563 1.00 84.75 104 VAL A CA 1
ATOM 830 C C . VAL A 1 104 ? -2.944 -11.090 -4.808 1.00 84.75 104 VAL A C 1
ATOM 832 O O . VAL A 1 104 ? -1.995 -11.345 -4.061 1.00 84.75 104 VAL A O 1
ATOM 835 N N . VAL A 1 105 ? -3.197 -11.798 -5.905 1.00 71.50 105 VAL A N 1
ATOM 836 C CA . VAL A 1 105 ? -2.289 -12.838 -6.390 1.00 71.50 105 VAL A CA 1
ATOM 837 C C . VAL A 1 105 ? -1.051 -12.160 -6.981 1.00 71.50 105 VAL A C 1
ATOM 839 O O . VAL A 1 105 ? -1.113 -11.437 -7.978 1.00 71.50 105 VAL A O 1
ATOM 842 N N . VAL A 1 106 ? 0.107 -12.374 -6.354 1.00 51.78 106 VAL A N 1
ATOM 843 C CA . VAL A 1 106 ? 1.390 -11.860 -6.850 1.00 51.78 106 VAL A CA 1
ATOM 844 C C . VAL A 1 106 ? 1.662 -12.467 -8.232 1.00 51.78 106 VAL A C 1
ATOM 846 O O . VAL A 1 106 ? 2.031 -13.632 -8.346 1.00 51.78 106 VAL A O 1
ATOM 849 N N . GLY A 1 107 ? 1.460 -11.671 -9.286 1.00 49.38 107 GLY A N 1
ATOM 850 C CA . GLY A 1 107 ? 1.664 -12.077 -10.682 1.00 49.38 107 GLY A CA 1
ATOM 851 C C . GLY A 1 107 ? 0.600 -11.593 -11.673 1.00 49.38 107 GLY A C 1
ATOM 852 O O . GLY A 1 107 ? 0.856 -11.644 -12.873 1.00 49.38 107 GLY A O 1
ATOM 853 N N . THR A 1 108 ? -0.553 -11.096 -11.211 1.00 38.94 108 THR A N 1
ATOM 854 C CA . THR A 1 108 ? -1.683 -10.718 -12.090 1.00 38.94 108 THR A CA 1
ATOM 855 C C . THR A 1 108 ? -2.024 -9.230 -12.119 1.00 38.94 108 THR A C 1
ATOM 857 O O . THR A 1 108 ? -2.928 -8.830 -12.849 1.00 38.94 108 THR A O 1
ATOM 860 N N . GLU A 1 109 ? -1.293 -8.370 -11.411 1.00 40.09 109 GLU A N 1
ATOM 861 C CA . GLU A 1 109 ? -1.567 -6.936 -11.482 1.00 40.09 109 GLU A CA 1
ATOM 862 C C . GLU A 1 109 ? -0.941 -6.291 -12.724 1.00 40.09 109 GLU A C 1
ATOM 864 O O . GLU A 1 109 ? 0.250 -5.973 -12.767 1.00 40.09 109 GLU A O 1
ATOM 869 N N . SER A 1 110 ? -1.787 -6.038 -13.725 1.00 38.66 110 SER A N 1
ATOM 870 C CA . SER A 1 110 ? -1.541 -5.108 -14.824 1.00 38.66 110 SER A CA 1
ATOM 871 C C . SER A 1 110 ? -1.481 -3.670 -14.297 1.00 38.66 110 SER A C 1
ATOM 873 O O . SER A 1 110 ? -2.413 -2.887 -14.464 1.00 38.66 110 SER A O 1
ATOM 875 N N . HIS A 1 111 ? -0.386 -3.300 -13.640 1.00 37.97 111 HIS A N 1
ATOM 876 C CA . HIS A 1 111 ? -0.030 -1.889 -13.542 1.00 37.97 111 HIS A CA 1
ATOM 877 C C . HIS A 1 111 ? 0.541 -1.443 -14.897 1.00 37.97 111 HIS A C 1
ATOM 879 O O . HIS A 1 111 ? 1.352 -2.176 -15.475 1.00 37.97 111 HIS A O 1
ATOM 885 N N . PRO A 1 112 ? 0.175 -0.253 -15.417 1.00 39.19 112 PRO A N 1
ATOM 886 C CA . PRO A 1 112 ? 0.948 0.375 -16.478 1.00 39.19 112 PRO A CA 1
ATOM 887 C C . PRO A 1 112 ? 2.393 0.428 -15.981 1.00 39.19 112 PRO A C 1
ATOM 889 O O . PRO A 1 112 ? 2.621 0.899 -14.861 1.00 39.19 112 PRO A O 1
ATOM 892 N N . PRO A 1 113 ? 3.360 -0.114 -16.730 1.00 42.06 113 PRO A N 1
ATOM 893 C CA . PRO A 1 113 ? 4.702 -0.238 -16.213 1.00 42.06 113 PRO A CA 1
ATOM 894 C C . PRO A 1 113 ? 5.250 1.171 -15.987 1.00 42.06 113 PRO A C 1
ATOM 896 O O . PRO A 1 113 ? 5.385 1.951 -16.930 1.00 42.06 113 PRO A O 1
ATOM 899 N N . ASP A 1 114 ? 5.559 1.502 -14.729 1.00 49.62 114 ASP A N 1
ATOM 900 C CA . ASP A 1 114 ? 6.486 2.590 -14.430 1.00 49.62 114 ASP A CA 1
ATOM 901 C C . ASP A 1 114 ? 7.716 2.338 -15.319 1.00 49.62 114 ASP A C 1
ATOM 903 O O . ASP A 1 114 ? 8.255 1.226 -15.278 1.00 49.62 114 ASP A O 1
ATOM 907 N N . PRO A 1 115 ? 8.143 3.282 -16.176 1.00 53.47 115 PRO A N 1
ATOM 908 C CA . PRO A 1 115 ? 9.231 3.046 -17.120 1.00 53.47 115 PRO A CA 1
ATOM 909 C C . PRO A 1 115 ? 10.506 2.517 -16.441 1.00 53.47 115 PRO A C 1
ATOM 911 O O . PRO A 1 115 ? 11.239 1.743 -17.053 1.00 53.47 115 PRO A O 1
ATOM 914 N N . LYS A 1 116 ? 10.724 2.820 -15.150 1.00 53.06 116 LYS A N 1
ATOM 915 C CA . LYS A 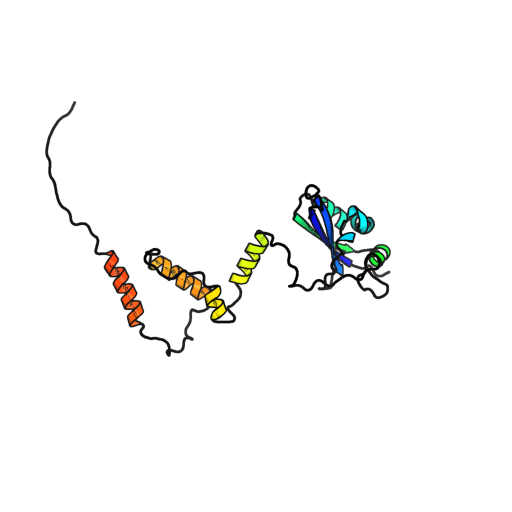1 116 ? 11.824 2.239 -14.359 1.00 53.06 116 LYS A CA 1
ATOM 916 C C . LYS A 1 116 ? 11.586 0.792 -13.929 1.00 53.06 116 LYS A C 1
ATOM 918 O O . LYS A 1 116 ? 12.531 0.011 -13.883 1.00 53.06 116 LYS A O 1
ATOM 923 N N . MET A 1 117 ? 10.347 0.412 -13.633 1.00 47.28 117 MET A N 1
ATOM 924 C CA . MET A 1 117 ? 9.982 -0.980 -13.350 1.00 47.28 117 MET A CA 1
ATOM 925 C C . MET A 1 117 ? 9.948 -1.828 -14.621 1.00 47.28 117 MET A C 1
ATOM 927 O O . MET A 1 117 ? 10.287 -3.003 -14.553 1.00 47.28 117 MET A O 1
ATOM 931 N N . ALA A 1 118 ? 9.611 -1.244 -15.776 1.00 50.78 118 ALA A N 1
ATOM 932 C CA . ALA A 1 118 ? 9.736 -1.893 -17.080 1.00 50.78 118 ALA A CA 1
ATOM 933 C C . ALA A 1 118 ? 11.198 -2.250 -17.368 1.00 50.78 118 ALA A C 1
ATOM 935 O O . ALA A 1 118 ? 11.503 -3.378 -17.742 1.00 50.78 118 ALA A O 1
ATOM 936 N N . GLU A 1 119 ? 12.104 -1.295 -17.142 1.00 52.47 119 GLU A N 1
ATOM 937 C CA . GLU A 1 119 ? 13.541 -1.481 -17.321 1.00 52.47 119 GLU A CA 1
ATOM 938 C C . GLU A 1 119 ? 14.108 -2.501 -16.326 1.00 52.47 119 GLU A C 1
ATOM 940 O O . GLU A 1 119 ? 14.879 -3.376 -16.720 1.00 52.47 119 GLU A O 1
ATOM 945 N N . LEU A 1 120 ? 13.669 -2.462 -15.063 1.00 49.75 120 LEU A N 1
ATOM 946 C CA . LEU A 1 120 ? 14.052 -3.449 -14.054 1.00 49.75 120 LEU A CA 1
ATOM 947 C C . LEU A 1 120 ? 13.502 -4.845 -14.384 1.00 49.75 120 LEU A C 1
ATOM 949 O O . LEU A 1 120 ? 14.227 -5.824 -14.253 1.00 49.75 120 LEU A O 1
ATOM 953 N N . ALA A 1 121 ? 12.259 -4.955 -14.857 1.00 53.78 121 ALA A N 1
ATOM 954 C CA . ALA A 1 121 ? 11.650 -6.215 -15.279 1.00 53.78 121 ALA A CA 1
ATOM 955 C C . ALA A 1 121 ? 12.318 -6.781 -16.541 1.00 53.78 121 ALA A C 1
ATOM 957 O O . ALA A 1 121 ? 12.567 -7.982 -16.607 1.00 53.78 121 ALA A O 1
ATOM 958 N N . LEU A 1 122 ? 12.685 -5.928 -17.503 1.00 55.16 122 LEU A N 1
ATOM 959 C CA . LEU A 1 122 ? 13.520 -6.288 -18.653 1.00 55.16 122 LEU A CA 1
ATOM 960 C C . LEU A 1 122 ? 14.909 -6.745 -18.205 1.00 55.16 122 LEU A C 1
ATOM 962 O O . LEU A 1 122 ? 15.422 -7.735 -18.720 1.00 55.16 122 LEU A O 1
ATOM 966 N N . CYS A 1 123 ? 15.516 -6.074 -17.223 1.00 55.97 123 CYS A N 1
ATOM 967 C CA . CYS A 1 123 ? 16.780 -6.513 -16.641 1.00 55.97 123 CYS A CA 1
ATOM 968 C C . CYS A 1 123 ? 16.630 -7.873 -15.953 1.00 55.97 123 CYS A C 1
ATOM 970 O O . CYS A 1 123 ? 17.423 -8.765 -16.215 1.00 55.97 123 CYS A O 1
ATOM 972 N N . LEU A 1 124 ? 15.589 -8.081 -15.150 1.00 53.47 124 LEU A N 1
ATOM 973 C CA . LEU A 1 124 ? 15.334 -9.348 -14.463 1.00 53.47 124 LEU A CA 1
ATOM 974 C C . LEU A 1 124 ? 15.002 -10.491 -15.437 1.00 53.47 124 LEU A C 1
ATOM 976 O O . LEU A 1 124 ? 15.473 -11.606 -15.229 1.00 53.47 124 LEU A O 1
ATOM 980 N N . GLN A 1 125 ? 14.280 -10.228 -16.533 1.00 56.38 125 GLN A N 1
ATOM 981 C CA . GLN A 1 125 ? 14.094 -11.198 -17.622 1.00 56.38 125 GLN A CA 1
ATOM 982 C C . GLN A 1 125 ? 15.418 -11.542 -18.315 1.00 56.38 125 GLN A C 1
ATOM 984 O O . GLN A 1 125 ? 15.661 -12.706 -18.614 1.00 56.38 125 GLN A O 1
ATOM 989 N N . ARG A 1 126 ? 16.322 -10.569 -18.503 1.00 55.00 126 ARG A N 1
ATOM 990 C CA . ARG A 1 126 ? 17.661 -10.804 -19.083 1.00 55.00 126 ARG A CA 1
ATOM 991 C C . ARG A 1 126 ? 18.559 -11.703 -18.222 1.00 55.00 126 ARG A C 1
ATOM 993 O O . ARG A 1 126 ? 19.520 -12.254 -18.763 1.00 55.00 126 ARG A O 1
ATOM 1000 N N . PHE A 1 127 ? 18.256 -11.850 -16.929 1.00 52.81 127 PHE A N 1
ATOM 1001 C CA . PHE A 1 127 ? 18.993 -12.695 -15.981 1.00 52.81 127 PHE A CA 1
ATOM 1002 C C . PHE A 1 127 ? 18.310 -14.029 -15.661 1.00 52.81 127 PHE A C 1
ATOM 1004 O O . PHE A 1 127 ? 18.866 -14.810 -14.887 1.00 52.81 127 PHE A O 1
ATOM 1011 N N . LYS A 1 128 ? 17.138 -14.329 -16.238 1.00 56.34 128 LYS A N 1
ATOM 1012 C CA . LYS A 1 128 ? 16.588 -15.681 -16.120 1.00 56.34 128 LYS A CA 1
ATOM 1013 C C . LYS A 1 128 ? 17.454 -16.661 -16.923 1.00 56.34 128 LYS A C 1
ATOM 1015 O O . LYS A 1 128 ? 17.799 -16.356 -18.067 1.00 56.34 128 LYS A O 1
ATOM 1020 N N . PRO A 1 129 ? 17.809 -17.826 -16.355 1.00 57.53 129 PRO A N 1
ATOM 1021 C CA . PRO A 1 129 ? 18.429 -18.886 -17.135 1.00 57.53 129 PRO A CA 1
ATOM 1022 C C . PRO A 1 129 ? 17.452 -19.333 -18.237 1.00 57.53 129 PRO A C 1
ATOM 1024 O O . PRO A 1 129 ? 16.250 -19.407 -17.977 1.00 57.53 129 PRO A O 1
ATOM 1027 N N . PRO A 1 130 ? 17.930 -19.595 -19.465 1.00 64.19 130 PRO A N 1
ATOM 1028 C CA . PRO A 1 130 ? 17.064 -20.041 -20.550 1.00 64.19 130 PRO A CA 1
ATOM 1029 C C . PRO A 1 130 ? 16.452 -21.404 -20.207 1.00 64.19 130 PRO A C 1
ATOM 1031 O O . PRO A 1 130 ? 17.176 -22.338 -19.866 1.00 64.19 130 PRO A O 1
ATOM 1034 N N . GLU A 1 131 ? 15.133 -21.532 -20.328 1.00 63.78 131 GLU A N 1
ATOM 1035 C CA . GLU A 1 131 ? 14.427 -22.800 -20.101 1.00 63.78 131 GLU A CA 1
ATOM 1036 C C . GLU A 1 131 ? 14.389 -23.658 -21.384 1.00 63.78 131 GLU A C 1
ATOM 1038 O O . GLU A 1 131 ? 14.264 -24.882 -21.317 1.00 63.78 131 GLU A O 1
ATOM 1043 N N . SER A 1 132 ? 14.569 -23.043 -22.563 1.00 72.69 132 SER A N 1
ATOM 1044 C CA . SER A 1 132 ? 14.574 -23.718 -23.865 1.00 72.69 132 SER A CA 1
ATOM 1045 C C . SER A 1 132 ? 15.420 -23.012 -24.942 1.00 72.69 132 SER A C 1
ATOM 1047 O O . SER A 1 132 ? 15.798 -21.847 -24.824 1.00 72.69 132 SER A O 1
ATOM 1049 N N . VAL A 1 133 ? 15.676 -23.706 -26.063 1.00 71.62 133 VAL A N 1
ATOM 1050 C CA . VAL A 1 133 ? 16.327 -23.127 -27.263 1.00 71.62 133 VAL A CA 1
ATOM 1051 C C . VAL A 1 133 ? 15.506 -21.979 -27.858 1.00 71.62 133 VAL A C 1
ATOM 1053 O O . VAL A 1 133 ? 16.074 -21.022 -28.383 1.00 71.62 133 VAL A O 1
ATOM 1056 N N . LYS A 1 134 ? 14.173 -22.055 -27.764 1.00 74.19 134 LYS A N 1
ATOM 1057 C CA . LYS A 1 134 ? 13.276 -20.993 -28.226 1.00 74.19 134 LYS A CA 1
ATOM 1058 C C . LYS A 1 134 ? 13.482 -19.716 -27.406 1.00 74.19 134 LYS A C 1
ATOM 1060 O O . LYS A 1 134 ? 13.610 -18.648 -27.995 1.00 74.19 134 LYS A O 1
ATOM 1065 N N . ASP A 1 135 ? 13.626 -19.844 -26.087 1.00 72.19 135 ASP A N 1
ATOM 1066 C CA . ASP A 1 135 ? 13.876 -18.700 -25.200 1.00 72.19 135 ASP A CA 1
ATOM 1067 C C . ASP A 1 135 ? 15.225 -18.048 -25.486 1.00 72.19 135 ASP A C 1
ATOM 1069 O O . ASP A 1 135 ? 15.332 -16.823 -25.465 1.00 72.19 135 ASP A O 1
ATOM 1073 N N . ILE A 1 136 ? 16.244 -18.851 -25.815 1.00 74.44 136 ILE A N 1
ATOM 1074 C CA . ILE A 1 136 ? 17.534 -18.329 -26.271 1.00 74.44 136 ILE A CA 1
ATOM 1075 C C . ILE A 1 136 ? 17.318 -17.499 -27.535 1.00 74.44 136 ILE A C 1
ATOM 1077 O O . ILE A 1 136 ? 17.708 -16.343 -27.552 1.00 74.44 136 ILE A O 1
ATOM 1081 N N . LEU A 1 137 ? 16.663 -18.032 -28.570 1.00 73.12 137 LEU A N 1
ATOM 1082 C CA . LEU A 1 137 ? 16.466 -17.317 -29.839 1.00 73.12 137 LEU A CA 1
ATOM 1083 C C . LEU A 1 137 ? 15.669 -16.012 -29.693 1.00 73.12 137 LEU A C 1
ATOM 1085 O O . LEU A 1 137 ? 15.981 -15.041 -30.378 1.00 73.12 137 LEU A O 1
ATOM 1089 N N . GLU A 1 138 ? 14.668 -15.977 -28.814 1.00 75.56 138 GLU A N 1
ATOM 1090 C CA . GLU A 1 138 ? 13.865 -14.774 -28.558 1.00 75.56 138 GLU A CA 1
ATOM 1091 C C . GLU A 1 138 ? 14.639 -13.701 -27.779 1.00 75.56 138 GLU A C 1
ATOM 1093 O O . GLU A 1 138 ? 14.407 -12.508 -27.973 1.00 75.56 138 GLU A O 1
ATOM 1098 N N . HIS A 1 139 ? 15.584 -14.109 -26.927 1.00 74.75 139 HIS A N 1
ATOM 1099 C CA . HIS A 1 139 ? 16.281 -13.205 -26.013 1.00 74.75 139 HIS A CA 1
ATOM 1100 C C . HIS A 1 139 ? 17.769 -13.022 -26.335 1.00 74.75 139 HIS A C 1
ATOM 1102 O O . HIS A 1 139 ? 18.445 -12.322 -25.583 1.00 74.75 139 HIS A O 1
ATOM 1108 N N . PHE A 1 140 ? 18.307 -13.628 -27.400 1.00 81.31 140 PHE A N 1
ATOM 1109 C CA . PHE A 1 140 ? 19.699 -13.463 -27.836 1.00 81.31 140 PHE A CA 1
ATOM 1110 C C . PHE A 1 140 ? 19.844 -12.154 -28.615 1.00 81.31 140 PHE A C 1
ATOM 1112 O O . PHE A 1 140 ? 19.355 -12.026 -29.735 1.00 81.31 140 PHE A O 1
ATOM 1119 N N . LEU A 1 141 ? 20.513 -11.162 -28.023 1.00 80.31 141 LEU A N 1
ATOM 1120 C CA . LEU A 1 141 ? 20.473 -9.779 -28.517 1.00 80.31 141 LEU A CA 1
ATOM 1121 C C . LEU A 1 141 ? 21.588 -9.437 -29.512 1.00 80.31 141 LEU A C 1
ATOM 1123 O O . LEU A 1 141 ? 21.757 -8.275 -29.880 1.00 80.31 141 LEU A O 1
ATOM 1127 N N . VAL A 1 142 ? 22.369 -10.424 -29.948 1.00 81.88 142 VAL A N 1
ATOM 1128 C CA . VAL A 1 142 ? 23.424 -10.206 -30.941 1.00 81.88 142 VAL A CA 1
ATOM 1129 C C . VAL A 1 142 ? 22.836 -10.359 -32.335 1.00 81.88 142 VAL A C 1
ATOM 1131 O O . VAL A 1 142 ? 22.438 -11.446 -32.751 1.00 81.88 142 VAL A O 1
ATOM 1134 N N . GLU A 1 143 ? 22.804 -9.251 -33.073 1.00 79.12 143 GLU A N 1
ATOM 1135 C CA . GLU A 1 143 ? 22.358 -9.238 -34.462 1.00 79.12 143 GLU A CA 1
ATOM 1136 C C . GLU A 1 143 ? 23.200 -10.165 -35.344 1.00 79.12 143 GLU A C 1
ATOM 1138 O O . GLU A 1 143 ? 24.409 -10.334 -35.151 1.00 79.12 143 GLU A O 1
ATOM 1143 N N . LYS A 1 144 ? 22.573 -10.710 -36.392 1.00 79.88 144 LYS A N 1
ATOM 1144 C CA . LYS A 1 144 ? 23.269 -11.508 -37.403 1.00 79.88 144 LYS A CA 1
ATOM 1145 C C . LYS A 1 144 ? 24.397 -10.693 -38.039 1.00 79.88 144 LYS A C 1
ATOM 1147 O O . LYS A 1 144 ? 24.187 -9.564 -38.485 1.00 79.88 144 LYS A O 1
ATOM 1152 N N . PHE A 1 145 ? 25.578 -11.302 -38.147 1.00 79.00 145 PHE A N 1
ATOM 1153 C CA . PHE A 1 145 ? 26.703 -10.686 -38.841 1.00 79.00 145 PHE A CA 1
ATOM 1154 C C . PHE A 1 145 ? 26.308 -10.275 -40.266 1.00 79.00 145 PHE A C 1
ATOM 1156 O O . PHE A 1 145 ? 25.726 -11.057 -41.025 1.00 79.00 145 PHE A O 1
ATOM 1163 N N . SER A 1 146 ? 26.630 -9.037 -40.631 1.00 75.50 146 SER A N 1
ATOM 1164 C CA . SER A 1 146 ? 26.317 -8.474 -41.939 1.00 75.50 146 SER A CA 1
ATOM 1165 C C . SER A 1 146 ? 27.424 -7.521 -42.398 1.00 75.50 146 SER A C 1
ATOM 1167 O O . SER A 1 146 ? 28.185 -7.021 -41.569 1.00 75.50 146 SER A O 1
ATOM 1169 N N . PRO A 1 147 ? 27.487 -7.174 -43.697 1.00 73.38 147 PRO A N 1
ATOM 1170 C CA . PRO A 1 147 ? 28.439 -6.186 -44.215 1.00 73.38 147 PRO A CA 1
ATOM 1171 C C . PRO A 1 147 ? 28.292 -4.773 -43.625 1.00 73.38 147 PRO A C 1
ATOM 1173 O O . PRO A 1 147 ? 29.123 -3.911 -43.913 1.00 73.38 147 PRO A O 1
ATOM 1176 N N . LYS A 1 148 ? 27.232 -4.516 -42.843 1.00 68.44 148 LYS A N 1
ATOM 1177 C CA . LYS A 1 148 ? 27.028 -3.274 -42.084 1.00 68.44 148 LYS A CA 1
ATOM 1178 C C . LYS A 1 148 ? 27.781 -3.289 -40.745 1.00 68.44 148 LYS A C 1
ATOM 1180 O O . LYS A 1 148 ? 28.212 -2.239 -40.288 1.00 68.44 148 LYS A O 1
ATOM 1185 N N . ASN A 1 149 ? 28.046 -4.474 -40.189 1.00 64.81 149 ASN A N 1
ATOM 1186 C CA . ASN A 1 149 ? 28.732 -4.683 -38.911 1.00 64.81 149 ASN A CA 1
ATOM 1187 C C . ASN A 1 149 ? 30.155 -5.214 -39.178 1.00 64.81 149 ASN A C 1
ATOM 1189 O O . ASN A 1 149 ? 30.521 -6.303 -38.748 1.00 64.81 149 ASN A O 1
ATOM 1193 N N . ARG A 1 150 ? 30.949 -4.459 -39.960 1.00 66.19 150 ARG A N 1
ATOM 1194 C CA . ARG A 1 150 ? 32.235 -4.908 -40.549 1.00 66.19 150 ARG A CA 1
ATOM 1195 C C . ARG A 1 150 ? 33.327 -5.249 -39.540 1.00 66.19 150 ARG A C 1
ATOM 1197 O O . ARG A 1 150 ? 34.289 -5.924 -39.897 1.00 66.19 150 ARG A O 1
ATOM 1204 N N . ASN A 1 151 ? 33.210 -4.778 -38.301 1.00 81.50 151 ASN A N 1
ATOM 1205 C CA . ASN A 1 151 ? 34.184 -5.086 -37.266 1.00 81.50 151 ASN A CA 1
ATOM 1206 C C . ASN A 1 151 ? 33.941 -6.502 -36.725 1.00 81.50 151 ASN A C 1
ATOM 1208 O O . ASN A 1 151 ? 33.237 -6.701 -35.736 1.00 81.50 151 ASN A O 1
ATOM 1212 N N . VAL A 1 152 ? 34.541 -7.480 -37.405 1.00 75.44 152 VAL A N 1
ATOM 1213 C CA . VAL A 1 152 ? 34.455 -8.909 -37.072 1.00 75.44 152 VAL A CA 1
ATOM 1214 C C . VAL A 1 152 ? 34.879 -9.168 -35.631 1.00 75.44 152 VAL A C 1
ATOM 1216 O O . VAL A 1 152 ? 34.213 -9.920 -34.932 1.00 75.44 152 VAL A O 1
ATOM 1219 N N . LYS A 1 153 ? 35.947 -8.510 -35.163 1.00 75.25 153 LYS A N 1
ATOM 1220 C CA . LYS A 1 153 ? 36.461 -8.697 -33.804 1.00 75.25 153 LYS A CA 1
ATOM 1221 C C . LYS A 1 153 ? 35.434 -8.263 -32.757 1.00 75.25 153 LYS A C 1
ATOM 1223 O O . LYS A 1 153 ? 35.096 -9.050 -31.882 1.00 75.25 153 LYS A O 1
ATOM 1228 N N . ALA A 1 154 ? 34.888 -7.057 -32.899 1.00 76.38 154 ALA A N 1
ATOM 1229 C CA . ALA A 1 154 ? 33.871 -6.545 -31.983 1.00 76.38 154 ALA A CA 1
ATOM 1230 C C . ALA A 1 154 ? 32.590 -7.396 -32.008 1.00 76.38 154 ALA A C 1
ATOM 1232 O O . ALA A 1 154 ? 31.983 -7.634 -30.967 1.00 76.38 154 ALA A O 1
ATOM 1233 N N . TRP A 1 155 ? 32.188 -7.888 -33.184 1.00 83.88 155 TRP A N 1
ATOM 1234 C CA . TRP A 1 155 ? 31.032 -8.776 -33.296 1.00 83.88 155 TRP A CA 1
ATOM 1235 C C . TRP A 1 155 ? 31.272 -10.126 -32.606 1.00 83.88 155 TRP A C 1
ATOM 1237 O O . TRP A 1 155 ? 30.406 -10.584 -31.866 1.00 83.88 155 TRP A O 1
ATOM 1247 N N . CYS A 1 156 ? 32.448 -10.737 -32.791 1.00 78.69 156 CYS A N 1
ATOM 1248 C CA . CYS A 1 156 ? 32.812 -11.982 -32.111 1.00 78.69 156 CYS A CA 1
ATOM 1249 C C . CYS A 1 156 ? 32.848 -11.808 -30.587 1.00 78.69 156 CYS A C 1
ATOM 1251 O O . CYS A 1 156 ? 32.284 -12.631 -29.875 1.00 78.69 156 CYS A O 1
ATOM 1253 N N . GLU A 1 157 ? 33.427 -10.715 -30.082 1.00 80.56 157 GLU A N 1
ATOM 1254 C CA . GLU A 1 157 ? 33.454 -10.415 -28.643 1.00 80.56 157 GLU A CA 1
ATOM 1255 C C . GLU A 1 157 ? 32.037 -10.247 -28.065 1.00 80.56 157 GLU A C 1
ATOM 1257 O O . GLU A 1 157 ? 31.729 -10.768 -26.992 1.00 80.56 157 GLU A O 1
ATOM 1262 N N . LEU A 1 158 ? 31.142 -9.564 -28.790 1.00 81.19 158 LEU A N 1
ATOM 1263 C CA . LEU A 1 158 ? 29.730 -9.441 -28.413 1.00 81.19 158 LEU A CA 1
ATOM 1264 C C . LEU A 1 158 ? 29.024 -10.801 -28.411 1.00 81.19 158 LEU A C 1
ATOM 1266 O O . LEU A 1 158 ? 28.283 -11.108 -27.477 1.00 81.19 158 LEU A O 1
ATOM 1270 N N . PHE A 1 159 ? 29.277 -11.625 -29.426 1.00 83.00 159 PHE A N 1
ATOM 1271 C CA . PHE A 1 159 ? 28.705 -12.961 -29.554 1.00 83.00 159 PHE A CA 1
ATOM 1272 C C . PHE A 1 159 ? 29.156 -13.903 -28.431 1.00 83.00 159 PHE A C 1
ATOM 1274 O O . PHE A 1 159 ? 28.328 -14.599 -27.842 1.00 83.00 159 PHE A O 1
ATOM 1281 N N . GLU A 1 160 ? 30.445 -13.918 -28.094 1.00 80.75 160 GLU A N 1
ATOM 1282 C CA . GLU A 1 160 ? 31.000 -14.736 -27.008 1.00 80.75 160 GLU A CA 1
ATOM 1283 C C . GLU A 1 160 ? 30.475 -14.291 -25.639 1.00 80.75 160 GLU A C 1
ATOM 1285 O O . GLU A 1 160 ? 30.092 -15.124 -24.808 1.00 80.75 160 GLU A O 1
ATOM 1290 N N . LYS A 1 161 ? 30.385 -12.974 -25.420 1.00 80.38 161 LYS A N 1
ATOM 1291 C CA . LYS A 1 161 ? 29.808 -12.397 -24.203 1.00 80.38 161 LYS A CA 1
ATOM 1292 C C . LYS A 1 161 ? 28.341 -12.795 -24.033 1.00 80.38 161 LYS A C 1
ATOM 1294 O O . LYS A 1 161 ? 27.942 -13.201 -22.943 1.00 80.38 161 LYS A O 1
ATOM 1299 N N . GLU A 1 162 ? 27.556 -12.731 -25.104 1.00 79.81 162 GLU A N 1
ATOM 1300 C CA . GLU A 1 162 ? 26.141 -13.106 -25.072 1.00 79.81 162 GLU A CA 1
ATOM 1301 C C . GLU A 1 162 ? 25.949 -14.626 -24.950 1.00 79.81 162 GLU A C 1
ATOM 1303 O O . GLU A 1 162 ? 25.096 -15.091 -24.199 1.00 79.81 162 GLU A O 1
ATOM 1308 N N . SER A 1 163 ? 26.804 -15.425 -25.592 1.00 78.25 163 SER A N 1
ATOM 1309 C CA . SER A 1 163 ? 26.824 -16.887 -25.432 1.00 78.25 163 SER A CA 1
ATOM 1310 C C . SER A 1 163 ? 27.117 -17.300 -23.986 1.00 78.25 163 SER A C 1
ATOM 1312 O O . SER A 1 163 ? 26.499 -18.229 -23.463 1.00 78.25 163 SER A O 1
ATOM 1314 N N . SER A 1 164 ? 28.011 -16.571 -23.312 1.00 76.31 164 SER A N 1
ATOM 1315 C CA . SER A 1 164 ? 28.324 -16.776 -21.894 1.00 76.31 164 SER A CA 1
ATOM 1316 C C . SER A 1 164 ? 27.131 -16.451 -20.987 1.00 76.31 164 SER A C 1
ATOM 1318 O O . SER A 1 164 ? 26.912 -17.152 -20.001 1.00 76.31 164 SER A O 1
ATOM 1320 N N . ARG A 1 165 ? 26.304 -15.448 -21.337 1.00 77.06 165 ARG A N 1
ATOM 1321 C CA . ARG A 1 165 ? 25.073 -15.103 -20.594 1.00 77.06 165 ARG A CA 1
ATOM 1322 C C . ARG A 1 165 ? 24.088 -16.270 -20.532 1.00 77.06 165 ARG A C 1
ATOM 1324 O O . ARG A 1 165 ? 23.434 -16.467 -19.514 1.00 77.06 165 ARG A O 1
ATOM 1331 N N . PHE A 1 166 ? 24.025 -17.065 -21.595 1.00 73.38 166 PHE A N 1
ATOM 1332 C CA . PHE A 1 166 ? 23.176 -18.254 -21.676 1.00 73.38 166 PHE A CA 1
ATOM 1333 C C . PHE A 1 166 ? 23.898 -19.551 -21.286 1.00 73.38 166 PHE A C 1
ATOM 1335 O O . PHE A 1 166 ? 23.367 -20.634 -21.512 1.00 73.38 166 PHE A O 1
ATOM 1342 N N . SER A 1 167 ? 25.102 -19.468 -20.705 1.00 69.81 167 SER A N 1
ATOM 1343 C CA . SER A 1 167 ? 25.925 -20.637 -20.353 1.00 69.81 167 SER A CA 1
ATOM 1344 C C . SER A 1 167 ? 26.178 -21.595 -21.528 1.00 69.81 167 SER A C 1
ATOM 1346 O O . SER A 1 167 ? 26.385 -22.790 -21.334 1.00 69.81 167 SER A O 1
ATOM 1348 N N . LEU A 1 168 ? 26.203 -21.077 -22.763 1.00 69.12 168 LEU A N 1
ATOM 1349 C CA . LEU A 1 168 ? 26.483 -21.863 -23.975 1.00 69.12 168 LEU A CA 1
ATOM 1350 C C . LEU A 1 168 ? 27.976 -22.197 -24.126 1.00 69.12 168 LEU A C 1
ATOM 1352 O O . LEU A 1 168 ? 28.391 -22.910 -25.040 1.00 69.12 168 LEU A O 1
ATOM 1356 N N . THR A 1 169 ? 28.798 -21.689 -23.214 1.00 56.34 169 THR A N 1
ATOM 1357 C CA . THR A 1 169 ? 30.243 -21.859 -23.185 1.00 56.34 169 THR A CA 1
ATOM 1358 C C . THR A 1 169 ? 30.634 -23.045 -22.301 1.00 56.34 169 THR A C 1
ATOM 1360 O O . THR A 1 169 ? 30.951 -22.866 -21.127 1.00 56.34 169 THR A O 1
ATOM 1363 N N . GLY A 1 170 ? 30.674 -24.260 -22.865 1.00 47.88 170 GLY A N 1
ATOM 1364 C CA . GLY A 1 170 ? 31.532 -25.318 -22.309 1.00 47.88 170 GLY A CA 1
ATOM 1365 C C . GLY A 1 170 ? 31.116 -26.778 -22.517 1.00 47.88 170 GLY A C 1
ATOM 1366 O O . GLY A 1 170 ? 30.209 -27.274 -21.865 1.00 47.88 170 GLY A O 1
ATOM 1367 N N . LYS A 1 171 ? 31.904 -27.489 -23.340 1.00 43.75 171 LYS A N 1
ATOM 1368 C CA . LYS A 1 171 ? 32.238 -28.938 -23.301 1.00 43.75 171 LYS A CA 1
ATOM 1369 C C . LYS A 1 171 ? 31.112 -29.993 -23.297 1.00 43.75 171 LYS A C 1
ATOM 1371 O O . LYS A 1 171 ? 31.421 -31.170 -23.148 1.00 43.75 171 LYS A O 1
ATOM 1376 N N . GLY A 1 172 ? 29.853 -29.609 -23.494 1.00 38.84 172 GLY A N 1
ATOM 1377 C CA . GLY A 1 172 ? 28.706 -30.529 -23.555 1.00 38.84 172 GLY A CA 1
ATOM 1378 C C . GLY A 1 172 ? 27.993 -30.609 -24.907 1.00 38.84 172 GLY A C 1
ATOM 1379 O O . GLY A 1 172 ? 27.034 -31.365 -25.034 1.00 38.84 172 GLY A O 1
ATOM 1380 N N . PHE A 1 173 ? 28.437 -29.861 -25.925 1.00 38.59 173 PHE A N 1
ATOM 1381 C CA . PHE A 1 173 ? 27.968 -30.093 -27.290 1.00 38.59 173 PHE A CA 1
ATOM 1382 C C . PHE A 1 173 ? 28.627 -31.368 -27.801 1.00 38.59 173 PHE A C 1
ATOM 1384 O O . PHE A 1 173 ? 29.760 -31.363 -28.281 1.00 38.59 173 PHE A O 1
ATOM 1391 N N . ASP A 1 174 ? 27.908 -32.473 -27.623 1.00 35.78 174 ASP A N 1
ATOM 1392 C CA . ASP A 1 174 ? 28.164 -33.727 -28.305 1.00 35.78 174 ASP A CA 1
ATOM 1393 C C . ASP A 1 174 ? 28.495 -33.429 -29.772 1.00 35.78 174 ASP A C 1
ATOM 1395 O O . ASP A 1 174 ? 27.788 -32.693 -30.468 1.00 35.78 174 ASP A O 1
ATOM 1399 N N . ASN A 1 175 ? 29.620 -33.985 -30.202 1.00 38.75 175 ASN A N 1
ATOM 1400 C CA . ASN A 1 175 ? 30.367 -33.704 -31.420 1.00 38.75 175 ASN A CA 1
ATOM 1401 C C . ASN A 1 175 ? 29.613 -34.123 -32.705 1.00 38.75 175 ASN A C 1
ATOM 1403 O O . ASN A 1 175 ? 30.217 -34.372 -33.745 1.00 38.75 175 ASN A O 1
ATOM 1407 N N . ARG A 1 176 ? 28.283 -34.241 -32.636 1.00 36.25 176 ARG A N 1
ATOM 1408 C CA . ARG A 1 176 ? 27.381 -34.679 -33.705 1.00 36.25 176 ARG A CA 1
ATOM 1409 C C . ARG A 1 176 ? 26.918 -33.550 -34.627 1.00 36.25 176 ARG A C 1
ATOM 1411 O O . ARG A 1 176 ? 26.447 -33.840 -35.719 1.00 36.25 176 ARG A O 1
ATOM 1418 N N . TYR A 1 177 ? 27.105 -32.287 -34.239 1.00 38.72 177 TYR A N 1
ATOM 1419 C CA . TYR A 1 177 ? 26.770 -31.115 -35.065 1.00 38.72 177 TYR A CA 1
ATOM 1420 C C . TYR A 1 177 ? 27.967 -30.202 -35.327 1.00 38.72 177 TYR A C 1
ATOM 1422 O O . TYR A 1 177 ? 27.822 -28.986 -35.426 1.00 38.72 177 TYR A O 1
ATOM 1430 N N . HIS A 1 178 ? 29.152 -30.789 -35.487 1.00 38.59 178 HIS A N 1
ATOM 1431 C CA . HIS A 1 178 ? 30.302 -30.077 -36.027 1.00 38.59 178 HIS A CA 1
ATOM 1432 C C . HIS A 1 178 ? 30.478 -30.418 -37.518 1.00 38.59 178 HIS A C 1
ATOM 1434 O O . HIS A 1 178 ? 31.362 -31.205 -37.858 1.00 38.59 178 HIS A O 1
ATOM 1440 N N . PRO A 1 179 ? 29.709 -29.824 -38.457 1.00 35.59 179 PRO A N 1
ATOM 1441 C CA . PRO A 1 179 ? 30.217 -29.682 -39.804 1.00 35.59 179 PRO A CA 1
ATOM 1442 C C . PRO A 1 179 ? 31.327 -28.628 -39.719 1.00 35.59 179 PRO A C 1
ATOM 1444 O O . PRO A 1 179 ? 31.111 -27.427 -39.833 1.00 35.59 179 PRO A O 1
ATOM 1447 N N . GLU A 1 180 ? 32.533 -29.124 -39.445 1.00 40.69 180 GLU A N 1
ATOM 1448 C CA . GLU A 1 180 ? 33.797 -28.499 -39.809 1.00 40.69 180 GLU A CA 1
ATOM 1449 C C . GLU A 1 180 ? 34.208 -27.220 -39.052 1.00 40.69 180 GLU A C 1
ATOM 1451 O O . GLU A 1 180 ? 33.960 -26.086 -39.461 1.00 40.69 180 GLU A O 1
ATOM 1456 N N . ALA A 1 181 ? 35.034 -27.405 -38.014 1.00 42.59 181 ALA A N 1
ATOM 1457 C CA . ALA A 1 181 ? 35.922 -26.372 -37.458 1.00 42.59 181 ALA A CA 1
ATOM 1458 C C . ALA A 1 181 ? 36.866 -25.759 -38.523 1.00 42.59 181 ALA A C 1
ATOM 1460 O O . ALA A 1 181 ? 37.489 -24.718 -38.298 1.00 42.59 181 ALA A O 1
ATOM 1461 N N . SER A 1 182 ? 36.946 -26.364 -39.712 1.00 44.16 182 SER A N 1
ATOM 1462 C CA . SER A 1 182 ? 37.583 -25.820 -40.913 1.00 44.16 182 SER A CA 1
ATOM 1463 C C . SER A 1 182 ? 36.814 -24.651 -41.539 1.00 44.16 182 SER A C 1
ATOM 1465 O O . SER A 1 182 ? 37.452 -23.768 -42.111 1.00 44.16 182 SER A O 1
ATOM 1467 N N . CYS A 1 183 ? 35.485 -24.576 -41.414 1.00 42.59 183 CYS A N 1
ATOM 1468 C CA . CYS A 1 183 ? 34.687 -23.507 -42.022 1.00 42.59 183 CYS A CA 1
ATOM 1469 C C . CYS A 1 183 ? 34.841 -22.177 -41.273 1.00 42.59 183 CYS A C 1
ATOM 1471 O O . CYS A 1 183 ? 35.070 -21.146 -41.903 1.00 42.59 183 CYS A O 1
ATOM 1473 N N . TRP A 1 184 ? 34.814 -22.200 -39.937 1.00 38.28 184 TRP A N 1
ATOM 1474 C CA . TRP A 1 184 ? 34.968 -20.994 -39.109 1.00 38.28 184 TRP A CA 1
ATOM 1475 C C . TRP A 1 184 ? 36.376 -20.390 -39.231 1.00 38.28 184 TRP A C 1
ATOM 1477 O O . TRP A 1 184 ? 36.529 -19.197 -39.492 1.00 38.28 184 TRP A O 1
ATOM 1487 N N . ASN A 1 185 ? 37.417 -21.227 -39.188 1.00 44.62 185 ASN A N 1
ATOM 1488 C CA . ASN A 1 185 ? 38.794 -20.779 -39.422 1.00 44.62 185 ASN A CA 1
ATOM 1489 C C . ASN A 1 185 ? 39.012 -20.243 -40.848 1.00 44.62 185 ASN A C 1
ATOM 1491 O O . ASN A 1 185 ? 39.805 -19.324 -41.051 1.00 44.62 185 ASN A O 1
ATOM 1495 N N . ARG A 1 186 ? 38.292 -20.778 -41.845 1.00 45.34 186 ARG A N 1
ATOM 1496 C CA . ARG A 1 186 ? 38.325 -20.279 -43.227 1.00 45.34 186 ARG A CA 1
ATOM 1497 C C . ARG A 1 186 ? 37.614 -18.928 -43.361 1.00 45.34 186 ARG A C 1
ATOM 1499 O O . ARG A 1 186 ? 38.110 -18.080 -44.095 1.00 45.34 186 ARG A O 1
ATOM 1506 N N . VAL A 1 187 ? 36.514 -18.699 -42.640 1.00 46.91 187 VAL A N 1
ATOM 1507 C CA . VAL A 1 187 ? 35.810 -17.402 -42.600 1.00 46.91 187 VAL A CA 1
ATOM 1508 C C . VAL A 1 187 ? 36.668 -16.332 -41.924 1.00 46.91 187 VAL A C 1
ATOM 1510 O O . VAL A 1 187 ? 36.818 -15.250 -42.488 1.00 46.91 187 VAL A O 1
ATOM 1513 N N . ILE A 1 188 ? 37.313 -16.648 -40.794 1.00 46.59 188 ILE A N 1
ATOM 1514 C CA . ILE A 1 188 ? 38.230 -15.718 -40.112 1.00 46.59 188 ILE A CA 1
ATOM 1515 C C . ILE A 1 188 ? 39.431 -15.390 -41.001 1.00 46.59 188 ILE A C 1
ATOM 1517 O O . ILE A 1 188 ? 39.687 -14.213 -41.231 1.00 46.59 188 ILE A O 1
ATOM 1521 N N . LYS A 1 189 ? 40.101 -16.394 -41.593 1.00 50.12 189 LYS A N 1
ATOM 1522 C CA . LYS A 1 189 ? 41.228 -16.157 -42.519 1.00 50.12 189 LYS A CA 1
ATOM 1523 C C . LYS A 1 189 ? 40.836 -15.321 -43.739 1.00 50.12 189 LYS A C 1
ATOM 1525 O O . LYS A 1 189 ? 41.616 -14.490 -44.192 1.00 50.12 189 LYS A O 1
ATOM 1530 N N . LYS A 1 190 ? 39.636 -15.528 -44.290 1.00 49.28 190 LYS A N 1
ATOM 1531 C CA . LYS A 1 190 ? 39.155 -14.773 -45.457 1.00 49.28 190 LYS A CA 1
ATOM 1532 C C . LYS A 1 190 ? 38.788 -13.328 -45.094 1.00 49.28 190 LYS A C 1
ATOM 1534 O O . LYS A 1 190 ? 38.960 -12.441 -45.922 1.00 49.28 190 LYS A O 1
ATOM 1539 N N . ALA A 1 191 ? 38.329 -13.084 -43.866 1.00 48.09 191 ALA A N 1
ATOM 1540 C CA . ALA A 1 191 ? 38.037 -11.745 -43.360 1.00 48.09 191 ALA A CA 1
ATOM 1541 C C . ALA A 1 191 ? 39.308 -10.958 -42.991 1.00 48.09 191 ALA A C 1
ATOM 1543 O O . ALA A 1 191 ? 39.398 -9.773 -43.302 1.00 48.09 191 ALA A O 1
ATOM 1544 N N . THR A 1 192 ? 40.317 -11.607 -42.400 1.00 47.31 192 THR A N 1
ATOM 1545 C CA . THR A 1 192 ? 41.605 -10.961 -42.095 1.00 47.31 192 THR A CA 1
ATOM 1546 C C . THR A 1 192 ? 42.400 -10.641 -43.360 1.00 47.31 192 THR A C 1
ATOM 1548 O O . THR A 1 192 ? 42.898 -9.529 -43.487 1.00 47.31 192 THR A O 1
ATOM 1551 N N . ASN A 1 193 ? 42.427 -11.541 -44.351 1.00 47.56 193 ASN A N 1
ATOM 1552 C CA . ASN A 1 193 ? 43.179 -11.316 -45.595 1.00 47.56 193 ASN A CA 1
ATOM 1553 C C . ASN A 1 193 ? 42.571 -10.223 -46.495 1.00 47.56 193 ASN A C 1
ATOM 1555 O O . ASN A 1 193 ? 43.284 -9.625 -47.293 1.00 47.56 193 ASN A O 1
ATOM 1559 N N . ASN A 1 194 ? 41.274 -9.928 -46.362 1.00 42.62 194 ASN A N 1
ATOM 1560 C CA . ASN A 1 194 ? 40.631 -8.829 -47.092 1.00 42.62 194 ASN A CA 1
ATOM 1561 C C . ASN A 1 194 ? 40.885 -7.446 -46.468 1.00 42.62 194 ASN A C 1
ATOM 1563 O O . ASN A 1 194 ? 40.499 -6.447 -47.064 1.00 42.62 194 ASN A O 1
ATOM 1567 N N . THR A 1 195 ? 41.509 -7.373 -45.287 1.00 43.66 195 THR A N 1
ATOM 1568 C CA . THR A 1 195 ? 41.789 -6.095 -44.606 1.00 43.66 195 THR A CA 1
ATOM 1569 C C . THR A 1 195 ? 43.195 -5.560 -44.931 1.00 43.66 195 THR A C 1
ATOM 1571 O O . THR A 1 195 ? 43.458 -4.383 -44.721 1.00 43.66 195 THR A O 1
ATOM 1574 N N . GLU A 1 196 ? 44.084 -6.379 -45.509 1.00 38.06 196 GLU A N 1
ATOM 1575 C CA . GLU A 1 196 ? 45.452 -5.975 -45.897 1.00 38.06 196 GLU A CA 1
ATOM 1576 C C . GLU A 1 196 ? 45.609 -5.623 -47.392 1.00 38.06 196 GLU A C 1
ATOM 1578 O O . GLU A 1 196 ? 46.677 -5.182 -47.809 1.00 38.06 196 GLU A O 1
ATOM 1583 N N . ALA A 1 197 ? 44.560 -5.767 -48.213 1.00 39.06 197 ALA A N 1
ATOM 1584 C CA . ALA A 1 197 ? 44.638 -5.556 -49.666 1.00 39.06 197 ALA A CA 1
ATOM 1585 C C . ALA A 1 197 ? 44.371 -4.110 -50.143 1.00 39.06 197 ALA A C 1
ATOM 1587 O O . ALA A 1 197 ? 44.387 -3.860 -51.345 1.00 39.06 197 ALA A O 1
ATOM 1588 N N . GLU A 1 198 ? 44.175 -3.146 -49.241 1.00 36.75 198 GLU A N 1
ATOM 1589 C CA . GLU A 1 198 ? 44.096 -1.718 -49.589 1.00 36.75 198 GLU A CA 1
ATOM 1590 C C . GLU A 1 198 ? 45.220 -0.934 -48.900 1.00 36.75 198 GLU A C 1
ATOM 1592 O O . GLU A 1 198 ? 45.000 -0.112 -48.017 1.00 36.75 198 GLU A O 1
ATOM 1597 N N . SER A 1 199 ? 46.462 -1.194 -49.314 1.00 36.69 199 SER A N 1
ATOM 1598 C CA . SER A 1 199 ? 47.519 -0.181 -49.229 1.00 36.69 199 SER A CA 1
ATOM 1599 C C . SER A 1 199 ? 47.549 0.578 -50.558 1.00 36.69 199 SER A C 1
ATOM 1601 O O . SER A 1 199 ? 47.843 -0.045 -51.581 1.00 36.69 199 SER A O 1
ATOM 1603 N N . PRO A 1 200 ? 47.265 1.893 -50.605 1.00 35.16 200 PRO A N 1
ATOM 1604 C CA . PRO A 1 200 ? 47.468 2.665 -51.821 1.00 35.16 200 PRO A CA 1
ATOM 1605 C C . PRO A 1 200 ? 48.969 2.764 -52.108 1.00 35.16 200 PRO A C 1
ATOM 1607 O O . PRO A 1 200 ? 49.732 3.327 -51.321 1.00 35.16 200 PRO A O 1
ATOM 1610 N N . GLN A 1 201 ? 49.392 2.202 -53.240 1.00 35.25 201 GLN A N 1
ATOM 1611 C CA . GLN A 1 201 ? 50.694 2.488 -53.827 1.00 35.25 201 GLN A CA 1
ATOM 1612 C C . GLN A 1 201 ? 50.776 3.965 -54.238 1.00 35.25 201 GLN A C 1
ATOM 1614 O O . GLN A 1 201 ? 49.845 4.539 -54.795 1.00 35.25 201 GLN A O 1
ATOM 1619 N N . SER A 1 202 ? 51.942 4.533 -53.953 1.00 40.62 202 SER A N 1
ATOM 1620 C CA . SER A 1 202 ? 52.445 5.839 -54.369 1.00 40.62 202 SER A CA 1
ATOM 1621 C C . SER A 1 202 ? 52.498 6.028 -55.896 1.00 40.62 202 SER A C 1
ATOM 1623 O O . SER A 1 202 ? 53.022 5.175 -56.610 1.00 40.62 202 SER A O 1
ATOM 1625 N N . SER A 1 203 ? 52.051 7.200 -56.352 1.00 33.91 203 SER A N 1
ATOM 1626 C CA . SER A 1 203 ? 52.520 7.948 -57.535 1.00 33.91 203 SER A CA 1
ATOM 1627 C C . SER A 1 203 ? 52.016 9.387 -57.334 1.00 33.91 203 SER A C 1
ATOM 1629 O O . SER A 1 203 ? 50.825 9.562 -57.116 1.00 33.91 203 SER A O 1
ATOM 1631 N N . GLY A 1 204 ? 52.797 10.461 -57.255 1.00 34.69 204 GLY A N 1
ATOM 1632 C CA . GLY A 1 204 ? 54.016 10.798 -57.972 1.00 34.69 204 GLY A CA 1
ATOM 1633 C C . GLY A 1 204 ? 53.683 12.002 -58.854 1.00 34.69 204 GLY A C 1
ATOM 1634 O O . GLY A 1 204 ? 53.242 11.798 -59.974 1.00 34.69 204 GLY A O 1
ATOM 1635 N N . GLU A 1 205 ? 53.860 13.229 -58.354 1.00 33.19 205 GLU A N 1
ATOM 1636 C CA . GLU A 1 205 ? 53.968 14.410 -59.220 1.00 33.19 205 GLU A CA 1
ATOM 1637 C C . GLU A 1 205 ? 54.790 15.512 -58.533 1.00 33.19 205 GLU A C 1
ATOM 1639 O O . GLU A 1 205 ? 54.378 16.135 -57.553 1.00 33.19 205 GLU A O 1
ATOM 1644 N N . GLU A 1 206 ? 56.016 15.678 -59.031 1.00 37.91 206 GLU A N 1
ATOM 1645 C CA . GLU A 1 206 ? 56.893 16.815 -58.781 1.00 37.91 206 GLU A CA 1
ATOM 1646 C C . GLU A 1 206 ? 56.335 18.067 -59.470 1.00 37.91 206 GLU A C 1
ATOM 1648 O O . GLU A 1 206 ? 56.053 18.045 -60.666 1.00 37.91 206 GLU A O 1
ATOM 1653 N N . ALA A 1 207 ? 56.323 19.200 -58.766 1.00 35.69 207 ALA A N 1
ATOM 1654 C CA . ALA A 1 207 ? 56.451 20.507 -59.402 1.00 35.69 207 ALA A CA 1
ATOM 1655 C C . ALA A 1 207 ? 57.265 21.450 -58.503 1.00 35.69 207 ALA A C 1
ATOM 1657 O O . ALA A 1 207 ? 56.858 21.825 -57.405 1.00 35.69 207 ALA A O 1
ATOM 1658 N N . LYS A 1 208 ? 58.453 21.802 -59.001 1.00 41.59 208 LYS A N 1
ATOM 1659 C CA . LYS A 1 208 ? 59.323 22.895 -58.547 1.00 41.59 208 LYS A CA 1
ATOM 1660 C C . LYS A 1 208 ? 58.582 24.237 -58.688 1.00 41.59 208 LYS A C 1
ATOM 1662 O O . LYS A 1 208 ? 57.905 24.417 -59.694 1.00 41.59 208 LYS A O 1
ATOM 1667 N N . ASN A 1 209 ? 58.770 25.201 -57.780 1.00 35.12 209 ASN A N 1
ATOM 1668 C CA . ASN A 1 209 ? 59.746 26.297 -57.945 1.00 35.12 209 ASN A CA 1
ATOM 1669 C C . ASN A 1 209 ? 59.598 27.404 -56.865 1.00 35.12 209 ASN A C 1
ATOM 1671 O O . ASN A 1 209 ? 58.480 27.773 -56.537 1.00 35.12 209 ASN A O 1
ATOM 1675 N N . GLU A 1 210 ? 60.752 27.876 -56.358 1.00 39.88 210 GLU A N 1
ATOM 1676 C CA . GLU A 1 210 ? 61.174 29.234 -55.902 1.00 39.88 210 GLU A CA 1
ATOM 1677 C C . GLU A 1 210 ? 60.114 30.242 -55.367 1.00 39.88 210 GLU A C 1
ATOM 1679 O O . GLU A 1 210 ? 59.065 30.424 -55.961 1.00 39.88 210 GLU A O 1
ATOM 1684 N N . GLN A 1 211 ? 60.323 31.036 -54.301 1.00 36.31 211 GLN A N 1
ATOM 1685 C CA . GLN A 1 211 ? 61.437 31.976 -54.079 1.00 36.31 211 GLN A CA 1
ATOM 1686 C C . GLN A 1 211 ? 61.313 32.678 -52.689 1.00 36.31 211 GLN A C 1
ATOM 1688 O O . GLN A 1 211 ? 60.201 32.890 -52.216 1.00 36.31 211 GLN A O 1
ATOM 1693 N N . PHE A 1 212 ? 62.468 33.010 -52.081 1.00 39.25 212 PHE A N 1
ATOM 1694 C CA . PHE A 1 212 ? 62.837 34.085 -51.117 1.00 39.25 212 PHE A CA 1
ATOM 1695 C C . PHE A 1 212 ? 61.722 34.950 -50.470 1.00 39.25 212 PHE A C 1
ATOM 1697 O O . PHE A 1 212 ? 60.820 35.424 -51.140 1.00 39.25 212 PHE A O 1
ATOM 1704 N N . GLY A 1 213 ? 61.725 35.261 -49.168 1.00 37.16 213 GLY A N 1
ATOM 1705 C CA . GLY A 1 213 ? 62.827 35.816 -48.378 1.00 37.16 213 GLY A CA 1
ATOM 1706 C C . GLY A 1 213 ? 62.693 37.345 -48.294 1.00 37.16 213 GLY A C 1
ATOM 1707 O O . GLY A 1 213 ? 62.967 38.020 -49.280 1.00 37.16 213 GLY A O 1
ATOM 1708 N N . HIS A 1 214 ? 62.291 37.867 -47.131 1.00 42.91 214 HIS A N 1
ATOM 1709 C CA . HIS A 1 214 ? 62.569 39.231 -46.668 1.00 42.91 214 HIS A CA 1
ATOM 1710 C C . HIS A 1 214 ? 62.552 39.283 -45.142 1.00 42.91 214 HIS A C 1
ATOM 1712 O O . HIS A 1 214 ? 61.666 38.627 -44.549 1.00 42.91 214 HIS A O 1
#